Protein AF-A0A5J4RER6-F1 (afdb_monomer)

Secondary structure (DSSP, 8-state):
-HHHHHHHHHHHHHHHHHHH-HHHHTTS-HHHHHHHHHHHHHHHHHHHHHHHHHHHHHHHH-TTS-----HHHHHHHHHHHHHHHHHHHHHHHHHHHHHGGGT----STTHHHHHHHHHHHHHHHHHHHHHHHT--S-TT-TT-HHHHHHHHHHHHHHHHHHHHHHHHHHHHHHH-SSHHHHHHHHHHTTTT--SHHHHHHHHHHHHHHHHHHHHHHHHHHHHHHHHSSSPPPPTT--HHHHHHHHHHHHHHHHHHHHHHHHTT-

Structure (mmCIF, N/CA/C/O backbone):
data_AF-A0A5J4RER6-F1
#
_entry.id   AF-A0A5J4RER6-F1
#
loop_
_atom_site.group_PDB
_atom_site.id
_atom_site.type_symbol
_atom_site.label_atom_id
_atom_site.label_alt_id
_atom_site.label_comp_id
_atom_site.label_asym_id
_atom_site.label_entity_id
_atom_site.label_seq_id
_atom_site.pdbx_PDB_ins_code
_atom_site.Cartn_x
_atom_site.Cartn_y
_atom_site.Cartn_z
_atom_site.occupancy
_atom_site.B_iso_or_equiv
_atom_site.auth_seq_id
_atom_site.auth_comp_id
_atom_site.auth_asym_id
_atom_site.auth_atom_id
_atom_site.pdbx_PDB_model_num
ATOM 1 N N . LEU A 1 1 ? 30.662 -3.325 -29.391 1.00 86.62 1 LEU A N 1
ATOM 2 C CA . LEU A 1 1 ? 30.016 -3.805 -28.147 1.00 86.62 1 LEU A CA 1
ATOM 3 C C . LEU A 1 1 ? 28.791 -2.967 -27.785 1.00 86.62 1 LEU A C 1
ATOM 5 O O . LEU A 1 1 ? 27.710 -3.530 -27.791 1.00 86.62 1 LEU A O 1
ATOM 9 N N . ASN A 1 2 ? 28.922 -1.650 -27.570 1.00 88.81 2 ASN A N 1
ATOM 10 C CA . ASN A 1 2 ? 27.783 -0.770 -27.241 1.00 88.81 2 ASN A CA 1
ATOM 11 C C . ASN A 1 2 ? 26.585 -0.912 -28.192 1.00 88.81 2 ASN A C 1
ATOM 13 O O . ASN A 1 2 ? 25.472 -1.092 -27.723 1.00 88.81 2 ASN A O 1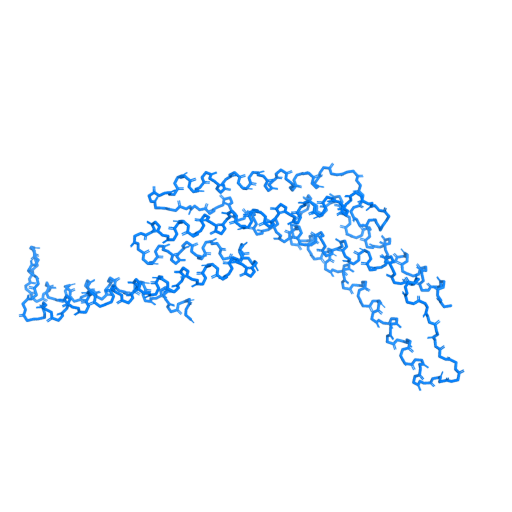
ATOM 17 N N . THR A 1 3 ? 26.804 -0.898 -29.511 1.00 90.81 3 THR A N 1
ATOM 18 C CA . THR A 1 3 ? 25.722 -1.071 -30.499 1.00 90.81 3 THR A CA 1
ATOM 19 C C . THR A 1 3 ? 25.003 -2.409 -30.344 1.00 90.81 3 THR A C 1
ATOM 21 O O . THR A 1 3 ? 23.787 -2.446 -30.307 1.00 90.81 3 THR A O 1
ATOM 24 N N . ILE A 1 4 ? 25.748 -3.503 -30.167 1.00 92.06 4 ILE A N 1
ATOM 25 C CA . ILE A 1 4 ? 25.164 -4.842 -30.007 1.00 92.06 4 ILE A CA 1
ATOM 26 C C . ILE A 1 4 ? 24.345 -4.916 -28.715 1.00 92.06 4 ILE A C 1
ATOM 28 O O . ILE A 1 4 ? 23.227 -5.414 -28.726 1.00 92.06 4 ILE A O 1
ATOM 32 N N . LEU A 1 5 ? 24.877 -4.394 -27.605 1.00 93.25 5 LEU A N 1
ATOM 33 C CA . LEU A 1 5 ? 24.158 -4.373 -26.330 1.00 93.25 5 LEU A CA 1
ATOM 34 C C . LEU A 1 5 ? 22.890 -3.516 -26.398 1.00 93.25 5 LEU A C 1
ATOM 36 O O . LEU A 1 5 ? 21.892 -3.878 -25.787 1.00 93.25 5 LEU A O 1
ATOM 40 N N . LYS A 1 6 ? 22.914 -2.418 -27.161 1.00 92.19 6 LYS A N 1
ATOM 41 C CA . LYS A 1 6 ? 21.719 -1.617 -27.436 1.00 92.19 6 LYS A CA 1
ATOM 42 C C . LYS A 1 6 ? 20.675 -2.400 -28.216 1.00 92.19 6 LYS A C 1
ATOM 44 O O . LYS A 1 6 ? 19.532 -2.408 -27.790 1.00 92.19 6 LYS A O 1
ATOM 49 N N . GLU A 1 7 ? 21.056 -3.083 -29.296 1.00 92.56 7 GLU A N 1
ATOM 50 C CA . GLU A 1 7 ? 20.095 -3.881 -30.070 1.00 92.56 7 GLU A CA 1
ATOM 51 C C . GLU A 1 7 ? 19.490 -5.012 -29.234 1.00 92.56 7 GLU A C 1
ATOM 53 O O . GLU A 1 7 ? 18.279 -5.193 -29.236 1.00 92.56 7 GLU A O 1
ATOM 58 N N . VAL A 1 8 ? 20.293 -5.703 -28.417 1.00 93.62 8 VAL A N 1
ATOM 59 C CA . VAL A 1 8 ? 19.762 -6.703 -27.473 1.00 93.62 8 VAL A CA 1
ATOM 60 C C . VAL A 1 8 ? 18.818 -6.061 -26.450 1.00 93.62 8 VAL A C 1
ATOM 62 O O . VAL A 1 8 ? 17.779 -6.632 -26.130 1.00 93.62 8 VAL A O 1
ATOM 65 N N . GLY A 1 9 ? 19.146 -4.869 -25.945 1.00 92.62 9 GLY A N 1
ATOM 66 C CA . GLY A 1 9 ? 18.259 -4.112 -25.063 1.00 92.62 9 GLY A CA 1
ATOM 67 C C . GLY A 1 9 ? 16.943 -3.714 -25.743 1.00 92.62 9 GLY A C 1
ATOM 68 O O . GLY A 1 9 ? 15.885 -3.817 -25.130 1.00 92.62 9 GLY A O 1
ATOM 69 N N . ASN A 1 10 ? 16.988 -3.317 -27.016 1.00 92.62 10 ASN A N 1
ATOM 70 C CA . ASN A 1 10 ? 15.805 -2.978 -27.809 1.00 92.62 10 ASN A CA 1
ATOM 71 C C . ASN A 1 10 ? 14.893 -4.198 -28.005 1.00 92.62 10 ASN A C 1
ATOM 73 O O . ASN A 1 10 ? 13.683 -4.086 -27.832 1.00 92.62 10 ASN A O 1
ATOM 77 N N . GLU A 1 11 ? 15.469 -5.365 -28.293 1.00 93.88 11 GLU A N 1
ATOM 78 C CA . GLU A 1 11 ? 14.719 -6.623 -28.387 1.00 93.88 11 GLU A CA 1
ATOM 79 C C . GLU A 1 11 ? 14.074 -7.005 -27.047 1.00 93.88 11 GLU A C 1
ATOM 81 O O . GLU A 1 11 ? 12.910 -7.397 -26.998 1.00 93.88 11 GLU A O 1
ATOM 86 N N . LEU A 1 12 ? 14.781 -6.827 -25.925 1.00 93.75 12 LEU A N 1
ATOM 87 C CA . LEU A 1 12 ? 14.206 -7.064 -24.594 1.00 93.75 12 LEU A CA 1
ATOM 88 C C . LEU A 1 12 ? 13.053 -6.109 -24.269 1.00 93.75 12 LEU A C 1
ATOM 90 O O . LEU A 1 12 ? 12.082 -6.523 -23.633 1.00 93.75 12 LEU A O 1
ATOM 94 N N . ILE A 1 13 ? 13.144 -4.850 -24.701 1.00 92.56 13 ILE A N 1
ATOM 95 C CA . ILE A 1 13 ? 12.053 -3.876 -24.582 1.00 92.56 13 ILE A CA 1
ATOM 96 C C . ILE A 1 13 ? 10.834 -4.369 -25.364 1.00 92.56 13 ILE A C 1
ATOM 98 O O . ILE A 1 13 ? 9.746 -4.441 -24.799 1.00 92.56 13 ILE A O 1
ATOM 102 N N . LEU A 1 14 ? 11.029 -4.800 -26.610 1.00 92.19 14 LEU A N 1
ATOM 103 C CA . LEU A 1 14 ? 9.953 -5.301 -27.463 1.00 92.19 14 LEU A CA 1
ATOM 104 C C . LEU A 1 14 ? 9.278 -6.549 -26.870 1.00 92.19 14 LEU A C 1
ATOM 106 O O . LEU A 1 14 ? 8.051 -6.614 -26.798 1.00 92.19 14 LEU A O 1
ATOM 110 N N . ILE A 1 15 ? 10.063 -7.506 -26.364 1.00 91.50 15 ILE A N 1
ATOM 111 C CA . ILE A 1 15 ? 9.544 -8.690 -25.658 1.00 91.50 15 ILE A CA 1
ATOM 112 C C . ILE A 1 15 ? 8.759 -8.273 -24.407 1.00 91.50 15 ILE A C 1
ATOM 114 O O . ILE A 1 15 ? 7.695 -8.825 -24.131 1.00 91.50 15 ILE A O 1
ATOM 118 N N . THR A 1 16 ? 9.254 -7.282 -23.661 1.00 92.62 16 THR A N 1
ATOM 119 C CA . THR A 1 16 ? 8.584 -6.768 -22.458 1.00 92.62 16 THR A CA 1
ATOM 120 C C . THR A 1 16 ? 7.243 -6.122 -22.791 1.00 92.62 16 THR A C 1
ATOM 122 O O . THR A 1 16 ? 6.271 -6.358 -22.078 1.00 92.62 16 THR A O 1
ATOM 125 N N . GLN A 1 17 ? 7.163 -5.349 -23.875 1.00 90.62 17 GLN A N 1
ATOM 126 C CA . GLN A 1 17 ? 5.912 -4.742 -24.336 1.00 90.62 17 GLN A CA 1
ATOM 127 C C . GLN A 1 17 ? 4.895 -5.809 -24.762 1.00 90.62 17 GLN A C 1
ATOM 129 O O . GLN A 1 17 ? 3.733 -5.741 -24.370 1.00 90.62 17 GLN A O 1
ATOM 134 N N . GLN A 1 18 ? 5.339 -6.832 -25.499 1.00 90.00 18 GLN A N 1
ATOM 135 C CA . GLN A 1 18 ? 4.474 -7.920 -25.967 1.00 90.00 18 GLN A CA 1
ATOM 136 C C . GLN A 1 18 ? 3.966 -8.815 -24.830 1.00 90.00 18 GLN A C 1
ATOM 138 O O . GLN A 1 18 ? 2.787 -9.152 -24.800 1.00 90.00 18 GLN A O 1
ATOM 143 N N . HIS A 1 19 ? 4.841 -9.208 -23.899 1.00 89.00 19 HIS A N 1
ATOM 144 C CA . HIS A 1 19 ? 4.473 -10.082 -22.776 1.00 89.00 19 HIS A CA 1
ATOM 145 C C . HIS A 1 19 ? 3.712 -9.329 -21.682 1.00 89.00 19 HIS A C 1
ATOM 147 O O . HIS A 1 19 ? 2.746 -9.839 -21.105 1.00 89.00 19 HIS A O 1
ATOM 153 N N . GLY A 1 20 ? 4.153 -8.102 -21.399 1.00 80.94 20 GLY A N 1
ATOM 154 C CA . GLY A 1 20 ? 3.517 -7.217 -20.437 1.00 80.94 20 GLY A CA 1
ATOM 155 C C . GLY A 1 20 ? 2.121 -6.803 -20.887 1.00 80.94 20 GLY A C 1
ATOM 156 O O . GLY A 1 20 ? 1.219 -6.834 -20.063 1.00 80.94 20 GLY A O 1
ATOM 157 N N . ASP A 1 21 ? 1.928 -6.484 -22.172 1.00 83.31 21 ASP A N 1
ATOM 158 C CA . ASP A 1 21 ? 0.670 -6.005 -22.764 1.00 83.31 21 ASP A CA 1
ATOM 159 C C . ASP A 1 21 ? -0.064 -5.013 -21.848 1.00 83.31 21 ASP A C 1
ATOM 161 O O . ASP A 1 21 ? -0.972 -5.367 -21.078 1.00 83.31 21 ASP A O 1
ATOM 165 N N . SER A 1 22 ? 0.330 -3.742 -21.946 1.00 76.44 22 SER A N 1
ATOM 166 C CA . SER A 1 22 ? -0.196 -2.673 -21.098 1.00 76.44 22 SER A CA 1
ATOM 167 C C . SER A 1 22 ? -1.715 -2.534 -21.159 1.00 76.44 22 SER A C 1
ATOM 169 O O . SER A 1 22 ? -2.333 -2.126 -20.177 1.00 76.44 22 SER A O 1
ATOM 171 N N . THR A 1 23 ? -2.327 -2.884 -22.292 1.00 74.94 23 THR A N 1
ATOM 172 C CA . THR A 1 23 ? -3.772 -2.759 -22.501 1.00 74.94 23 THR A CA 1
ATOM 173 C C . THR A 1 23 ? -4.550 -3.862 -21.787 1.00 74.94 23 THR A C 1
ATOM 175 O O . THR A 1 23 ? -5.626 -3.604 -21.237 1.00 74.94 23 THR A O 1
ATOM 178 N N . SER A 1 24 ? -3.986 -5.073 -21.728 1.00 81.25 24 SER A N 1
ATOM 179 C CA . SER A 1 24 ? -4.555 -6.184 -20.958 1.00 81.25 24 SER A CA 1
ATOM 180 C C . SER A 1 24 ? -4.321 -6.041 -19.456 1.00 81.25 24 SER A C 1
ATOM 182 O O . SER A 1 24 ? -5.136 -6.524 -18.675 1.00 81.25 24 SER A O 1
ATOM 184 N N . CYS A 1 25 ? -3.247 -5.365 -19.034 1.00 81.81 25 CYS A N 1
ATOM 185 C CA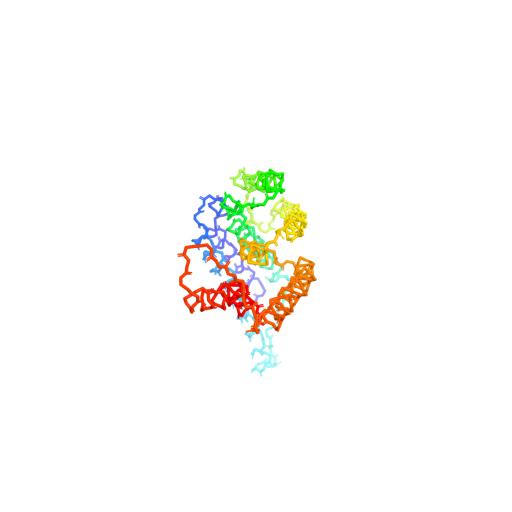 . CYS A 1 25 ? -2.840 -5.284 -17.628 1.00 81.81 25 CYS A CA 1
ATOM 186 C C . CYS A 1 25 ? -3.942 -4.753 -16.700 1.00 81.81 25 CYS A C 1
ATOM 188 O O . CYS A 1 25 ? -4.141 -5.287 -15.615 1.00 81.81 25 CYS A O 1
ATOM 190 N N . PHE A 1 26 ? -4.682 -3.728 -17.124 1.00 80.88 26 PHE A N 1
ATOM 191 C CA . PHE A 1 26 ? -5.734 -3.120 -16.299 1.00 80.88 26 PHE A CA 1
ATOM 192 C C . PHE A 1 26 ? -7.082 -3.856 -16.364 1.00 80.88 26 PHE A C 1
ATOM 194 O O . PHE A 1 26 ? -7.974 -3.571 -15.566 1.00 80.88 26 PHE A O 1
ATOM 201 N N . LYS A 1 27 ? -7.234 -4.806 -17.296 1.00 83.19 27 LYS A N 1
ATOM 202 C CA . LYS A 1 27 ? -8.465 -5.591 -17.517 1.00 83.19 27 LYS A CA 1
ATOM 203 C C . LYS A 1 27 ? -8.330 -7.061 -17.112 1.00 83.19 27 LYS A C 1
ATOM 205 O O . LYS A 1 27 ? -9.341 -7.747 -17.000 1.00 83.19 27 LYS A O 1
ATOM 210 N N . GLY A 1 28 ? -7.102 -7.546 -16.952 1.00 84.06 28 GLY A N 1
ATOM 211 C CA . GLY A 1 28 ? -6.793 -8.921 -16.583 1.00 84.06 28 GLY A CA 1
ATOM 212 C C . GLY A 1 28 ? -6.911 -9.186 -15.085 1.00 84.06 28 GLY A C 1
ATOM 213 O O . GLY A 1 28 ? -7.114 -8.279 -14.276 1.00 84.06 28 GLY A O 1
ATOM 214 N N . GLU A 1 29 ? -6.748 -10.452 -14.707 1.00 87.50 29 GLU A N 1
ATOM 215 C CA . GLU A 1 29 ? -6.739 -10.842 -13.300 1.00 87.50 29 GLU A CA 1
ATOM 216 C C . GLU A 1 29 ? -5.453 -10.354 -12.605 1.00 87.50 29 GLU A C 1
ATOM 218 O O . GLU A 1 29 ? -4.350 -10.631 -13.093 1.00 87.50 29 GLU A O 1
ATOM 223 N N . PRO A 1 30 ? -5.544 -9.674 -11.443 1.00 90.38 30 PRO A N 1
ATOM 224 C CA . PRO A 1 30 ? -4.371 -9.088 -10.799 1.00 90.38 30 PRO A CA 1
ATOM 225 C C . PRO A 1 30 ? -3.214 -10.065 -10.531 1.00 90.38 30 PRO A C 1
ATOM 227 O O . PRO A 1 30 ? -2.077 -9.691 -10.810 1.00 90.38 30 PRO A O 1
ATOM 230 N N . PRO A 1 31 ? -3.428 -11.307 -10.042 1.00 90.88 31 PRO A N 1
ATOM 231 C CA . PRO A 1 31 ? -2.324 -12.239 -9.800 1.00 90.88 31 PRO A CA 1
ATOM 232 C C . PRO A 1 31 ? -1.545 -12.598 -11.071 1.00 90.88 31 PRO A C 1
ATOM 234 O O . PRO A 1 31 ? -0.317 -12.655 -11.047 1.00 90.88 31 PRO A O 1
ATOM 237 N N . GLU A 1 32 ? -2.249 -12.802 -12.186 1.00 91.38 32 GLU A N 1
ATOM 238 C CA . GLU A 1 32 ? -1.638 -13.126 -13.476 1.00 91.38 32 GLU A CA 1
ATOM 239 C C . GLU A 1 32 ? -0.854 -11.931 -14.027 1.00 91.38 32 GLU A C 1
ATOM 241 O O . GLU A 1 32 ? 0.292 -12.072 -14.456 1.00 91.38 32 GLU A O 1
ATOM 246 N N . VAL A 1 33 ? -1.444 -10.735 -13.970 1.00 91.81 33 VAL A N 1
ATOM 247 C CA . VAL A 1 33 ? -0.796 -9.492 -14.412 1.00 91.81 33 VAL A CA 1
ATOM 248 C C . VAL A 1 33 ? 0.465 -9.212 -13.591 1.00 91.81 33 VAL A C 1
ATOM 250 O O . VAL A 1 33 ? 1.517 -8.918 -14.155 1.00 91.81 33 VAL A O 1
ATOM 253 N N . LEU A 1 34 ? 0.396 -9.355 -12.264 1.00 93.50 34 LEU A N 1
ATOM 254 C CA . LEU A 1 34 ? 1.545 -9.161 -11.378 1.00 93.50 34 LEU A CA 1
ATOM 255 C C . LEU A 1 34 ? 2.671 -10.153 -11.676 1.00 93.50 34 LEU A C 1
ATOM 257 O O . LEU A 1 34 ? 3.831 -9.743 -11.707 1.00 93.50 34 LEU A O 1
ATOM 261 N N . LEU A 1 35 ? 2.338 -11.421 -11.941 1.00 93.31 35 LEU A N 1
ATOM 262 C CA . LEU A 1 35 ? 3.317 -12.436 -12.324 1.00 93.31 35 LEU A CA 1
ATOM 263 C C . LEU A 1 35 ? 4.005 -12.084 -13.650 1.00 93.31 35 LEU A C 1
ATOM 265 O O . LEU A 1 35 ? 5.230 -12.165 -13.741 1.00 93.31 35 LEU A O 1
ATOM 269 N N . ARG A 1 36 ? 3.246 -11.655 -14.668 1.00 93.19 36 ARG A N 1
ATOM 270 C CA . ARG A 1 36 ? 3.809 -11.229 -15.963 1.00 93.19 36 ARG A CA 1
ATOM 271 C C . ARG A 1 36 ? 4.753 -10.037 -15.806 1.00 93.19 36 ARG A C 1
ATOM 273 O O . ARG A 1 36 ? 5.873 -10.073 -16.313 1.00 93.19 36 ARG A O 1
ATOM 280 N N . LEU A 1 37 ? 4.346 -9.014 -15.051 1.00 93.81 37 LEU A N 1
ATOM 281 C CA . LEU A 1 37 ? 5.184 -7.841 -14.776 1.00 93.81 37 LEU A CA 1
ATOM 282 C C . LEU A 1 37 ? 6.445 -8.205 -13.973 1.00 93.81 37 LEU A C 1
ATOM 284 O O . LEU A 1 37 ? 7.519 -7.670 -14.243 1.00 93.81 37 LEU A O 1
ATOM 288 N N . GLU A 1 38 ? 6.350 -9.136 -13.021 1.00 95.00 38 GLU A N 1
ATOM 289 C CA . GLU A 1 38 ? 7.505 -9.633 -12.265 1.00 95.00 38 GLU A CA 1
ATOM 290 C C . GLU A 1 38 ? 8.493 -10.403 -13.150 1.00 95.00 38 GLU A C 1
ATOM 292 O O . GLU A 1 38 ? 9.706 -10.227 -13.019 1.00 95.00 38 GLU A O 1
ATOM 297 N N . GLN A 1 39 ? 7.999 -11.206 -14.095 1.00 94.31 39 GLN A N 1
ATOM 298 C CA . GLN A 1 39 ? 8.843 -11.876 -15.085 1.00 94.31 39 GLN A CA 1
ATOM 299 C C . GLN A 1 39 ? 9.591 -10.862 -15.962 1.00 94.31 39 GLN A C 1
ATOM 301 O O . GLN A 1 39 ? 10.802 -11.009 -16.149 1.00 94.31 39 GLN A O 1
ATOM 306 N N . CYS A 1 40 ? 8.908 -9.813 -16.435 1.00 94.50 40 CYS A N 1
ATOM 307 C CA . CYS A 1 40 ? 9.527 -8.722 -17.192 1.00 94.50 40 CYS A CA 1
ATOM 308 C C . CYS A 1 40 ? 10.614 -7.998 -16.379 1.00 94.50 40 CYS A C 1
ATOM 310 O O . CYS A 1 40 ? 11.749 -7.871 -16.841 1.00 94.50 40 CYS A O 1
ATOM 312 N N . ASP 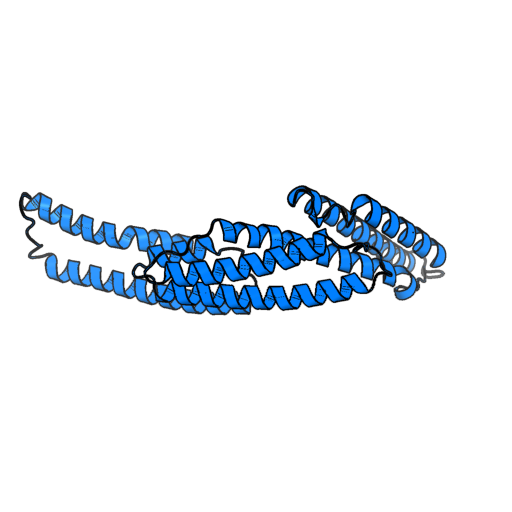A 1 41 ? 10.301 -7.565 -15.151 1.00 95.00 41 ASP A N 1
ATOM 313 C CA . ASP A 1 41 ? 11.260 -6.885 -14.265 1.00 95.00 41 ASP A CA 1
ATOM 314 C C . ASP A 1 41 ? 12.482 -7.774 -13.978 1.00 95.00 41 ASP A C 1
ATOM 316 O O . ASP A 1 41 ? 13.629 -7.333 -14.106 1.00 95.00 41 ASP A O 1
ATOM 320 N N . SER A 1 42 ? 12.249 -9.052 -13.671 1.00 96.00 42 SER A N 1
ATOM 321 C CA . SER A 1 42 ? 13.305 -10.027 -13.399 1.00 96.00 42 SER A CA 1
ATOM 322 C C . SER A 1 42 ? 14.216 -10.235 -14.609 1.00 96.00 42 SER A C 1
ATOM 324 O O . SER A 1 42 ? 15.439 -10.162 -14.466 1.00 96.00 42 SER A O 1
ATOM 326 N N . ALA A 1 43 ? 13.657 -10.420 -15.809 1.00 94.88 43 ALA A N 1
ATOM 327 C CA . ALA A 1 43 ? 14.432 -10.605 -17.036 1.00 94.88 43 ALA A CA 1
ATOM 328 C C . ALA A 1 43 ? 15.321 -9.388 -17.348 1.00 94.88 43 ALA A C 1
ATOM 330 O O . ALA A 1 43 ? 16.526 -9.534 -17.581 1.00 94.88 43 ALA A O 1
ATOM 331 N N . LEU A 1 44 ? 14.759 -8.177 -17.269 1.00 95.19 44 LEU A N 1
ATOM 332 C CA . LEU A 1 44 ? 15.482 -6.924 -17.510 1.00 95.19 44 LEU A CA 1
ATOM 333 C C . LEU A 1 44 ? 16.623 -6.718 -16.499 1.00 95.19 44 LEU A C 1
ATOM 335 O O . LEU A 1 44 ? 17.751 -6.380 -16.878 1.00 95.19 44 LEU A O 1
ATOM 339 N N . ARG A 1 45 ? 16.370 -6.975 -15.208 1.00 96.25 45 ARG A N 1
ATOM 340 C CA . ARG A 1 45 ? 17.398 -6.885 -14.155 1.00 96.25 45 ARG A CA 1
ATOM 341 C C . ARG A 1 45 ? 18.487 -7.930 -14.318 1.00 96.25 45 ARG A C 1
ATOM 343 O O . ARG A 1 45 ? 19.660 -7.607 -14.122 1.00 96.25 45 ARG A O 1
ATOM 350 N N . GLN A 1 46 ? 18.123 -9.165 -14.657 1.00 96.12 46 GLN A N 1
ATOM 351 C CA . GLN A 1 46 ? 19.081 -10.242 -14.892 1.00 96.12 46 GLN A CA 1
ATOM 352 C C . GLN A 1 46 ? 20.004 -9.908 -16.060 1.00 96.12 46 GLN A C 1
ATOM 354 O O . GLN A 1 46 ? 21.219 -10.038 -15.919 1.00 96.12 46 GLN A O 1
ATOM 359 N N . TRP A 1 47 ? 19.456 -9.397 -17.163 1.00 95.88 47 TRP A N 1
ATOM 360 C CA . TRP A 1 47 ? 20.259 -8.952 -18.297 1.00 95.88 47 TRP A CA 1
ATOM 361 C C . TRP A 1 47 ? 21.211 -7.813 -17.911 1.00 95.88 47 TRP A C 1
ATOM 363 O O . TRP A 1 47 ? 22.420 -7.924 -18.129 1.00 95.88 47 TRP A O 1
ATOM 373 N N . LYS A 1 48 ? 20.713 -6.760 -17.244 1.00 95.19 48 LYS A N 1
ATOM 374 C CA . LYS A 1 48 ? 21.554 -5.636 -16.792 1.00 95.19 48 LYS A CA 1
ATOM 375 C C . LYS A 1 48 ? 22.676 -6.112 -15.862 1.00 95.19 48 LYS A C 1
ATOM 377 O O . LYS A 1 48 ? 23.832 -5.713 -16.020 1.00 95.19 48 LYS A O 1
ATOM 382 N N . LYS A 1 49 ? 22.351 -7.005 -14.921 1.00 95.88 49 LYS A N 1
ATOM 383 C CA . LYS A 1 49 ? 23.315 -7.622 -14.003 1.00 95.88 49 LYS A CA 1
ATOM 384 C C . LYS A 1 49 ? 24.366 -8.435 -14.758 1.00 95.88 49 LYS A C 1
ATOM 386 O O . LYS A 1 49 ? 25.549 -8.266 -14.478 1.00 95.88 49 LYS A O 1
ATOM 391 N N . ALA A 1 50 ? 23.960 -9.260 -15.720 1.00 95.69 50 ALA A N 1
ATOM 392 C CA . ALA A 1 50 ? 24.873 -10.070 -16.520 1.00 95.69 50 ALA A CA 1
ATOM 393 C C . ALA A 1 50 ? 25.855 -9.193 -17.312 1.00 95.69 50 ALA A C 1
ATOM 395 O O . ALA A 1 50 ? 27.061 -9.430 -17.265 1.00 95.69 50 ALA A O 1
ATOM 396 N N . VAL A 1 51 ? 25.373 -8.131 -17.969 1.00 94.00 51 VAL A N 1
ATOM 397 C CA . VAL A 1 51 ? 26.236 -7.192 -18.707 1.00 94.00 51 VAL A CA 1
ATOM 398 C C . VAL A 1 51 ? 27.285 -6.569 -17.781 1.00 94.00 51 VAL A C 1
ATOM 400 O O . VAL A 1 51 ? 28.471 -6.575 -18.107 1.00 94.00 51 VAL A O 1
ATOM 403 N N . LEU A 1 52 ? 26.875 -6.079 -16.607 1.00 94.31 52 LEU A N 1
ATOM 404 C CA . LEU A 1 52 ? 27.794 -5.481 -15.633 1.00 94.31 52 LEU A CA 1
ATOM 405 C C . LEU A 1 52 ? 28.815 -6.491 -15.088 1.00 94.31 52 LEU A C 1
ATOM 407 O O . LEU A 1 52 ? 29.994 -6.161 -14.973 1.00 94.31 52 LEU A O 1
ATOM 411 N N . GLN A 1 53 ? 28.388 -7.723 -14.805 1.00 94.75 53 GLN A N 1
ATOM 412 C CA . GLN A 1 53 ? 29.279 -8.797 -14.360 1.00 94.75 53 GLN A CA 1
ATOM 413 C C . GLN A 1 53 ? 30.319 -9.153 -15.425 1.00 94.75 53 GLN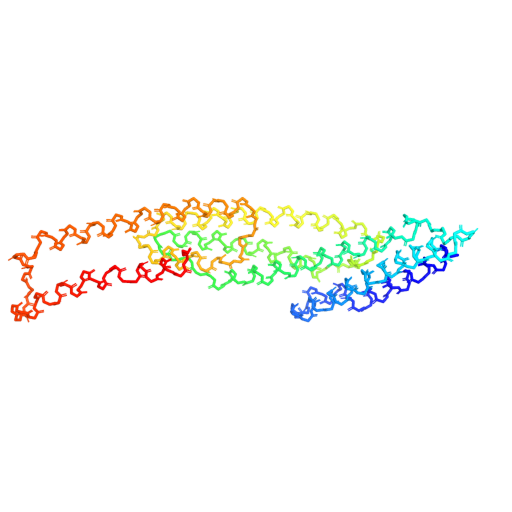 A C 1
ATOM 415 O O . GLN A 1 53 ? 31.494 -9.308 -15.105 1.00 94.75 53 GLN A O 1
ATOM 420 N N . HIS A 1 54 ? 29.922 -9.244 -16.695 1.00 92.25 54 HIS A N 1
ATOM 421 C CA . HIS A 1 54 ? 30.854 -9.544 -17.783 1.00 92.25 54 HIS A CA 1
ATOM 422 C C . HIS A 1 54 ? 31.865 -8.419 -18.029 1.00 92.25 54 HIS A C 1
ATOM 424 O O . HIS A 1 54 ? 33.022 -8.707 -18.336 1.00 92.25 54 HIS A O 1
ATOM 430 N N . VAL A 1 55 ? 31.466 -7.158 -17.839 1.00 92.19 55 VAL A N 1
ATOM 431 C CA . VAL A 1 55 ? 32.394 -6.017 -17.861 1.00 92.19 55 VAL A CA 1
ATOM 432 C C . VAL A 1 55 ? 33.431 -6.145 -16.744 1.00 92.19 55 VAL A C 1
ATOM 434 O O . VAL A 1 55 ? 34.624 -6.093 -17.031 1.00 92.19 55 VAL A O 1
ATOM 437 N N . GLN A 1 56 ? 33.003 -6.419 -15.509 1.00 92.19 56 GLN A N 1
ATOM 438 C CA . GLN A 1 56 ? 33.918 -6.603 -14.376 1.00 92.19 56 GLN A CA 1
ATOM 439 C C . GLN A 1 56 ? 34.882 -7.783 -14.596 1.00 92.19 56 GLN A C 1
ATOM 441 O O . GLN A 1 56 ? 36.093 -7.654 -14.435 1.00 92.19 56 GLN A O 1
ATOM 446 N N . VAL A 1 57 ? 34.369 -8.933 -15.042 1.00 93.62 57 VAL A N 1
ATOM 447 C CA . VAL A 1 57 ? 35.200 -10.111 -15.344 1.00 93.62 57 VAL A CA 1
ATOM 448 C C . VAL A 1 57 ? 36.214 -9.811 -16.452 1.00 93.62 57 VAL A C 1
ATOM 450 O O . VAL A 1 57 ? 37.332 -10.327 -16.423 1.00 93.62 57 VAL A O 1
ATOM 453 N N . SER A 1 58 ? 35.848 -8.986 -17.435 1.00 91.75 58 SER A N 1
ATOM 454 C CA . SER A 1 58 ? 36.770 -8.558 -18.485 1.00 91.75 58 SER A CA 1
ATOM 455 C C . SER A 1 58 ? 37.904 -7.685 -17.947 1.00 91.75 58 SER A C 1
ATOM 457 O O . SER A 1 58 ? 39.017 -7.797 -18.461 1.00 91.75 58 SER A O 1
ATOM 459 N N . GLU A 1 59 ? 37.641 -6.835 -16.955 1.00 91.31 59 GLU A N 1
ATOM 460 C CA . GLU A 1 59 ? 38.662 -6.007 -16.300 1.00 91.31 59 GLU A CA 1
ATOM 461 C C . GLU A 1 59 ? 39.669 -6.867 -15.529 1.00 91.31 59 GLU A C 1
ATOM 463 O O . GLU A 1 59 ? 40.873 -6.629 -15.614 1.00 91.31 59 GLU A O 1
ATOM 468 N N . GLU A 1 60 ? 39.192 -7.912 -14.850 1.00 92.62 60 GLU A N 1
ATOM 469 C CA . GLU A 1 60 ? 40.032 -8.834 -14.078 1.00 92.62 60 GLU A CA 1
ATOM 470 C C . GLU A 1 60 ? 40.850 -9.782 -14.972 1.00 92.62 60 GLU A C 1
ATOM 472 O O . GLU A 1 60 ? 42.042 -9.991 -14.744 1.00 92.62 60 GLU A O 1
ATOM 477 N N . LYS A 1 61 ? 40.221 -10.379 -15.995 1.00 91.25 61 LYS A N 1
ATOM 478 C CA . LYS A 1 61 ? 40.840 -11.444 -16.806 1.00 91.25 61 LYS A CA 1
ATOM 479 C C . LYS A 1 61 ? 41.638 -10.936 -18.002 1.00 91.25 61 LYS A C 1
ATOM 481 O O . LYS A 1 61 ? 42.547 -11.631 -18.450 1.00 91.25 61 LYS A O 1
ATOM 486 N N . ILE A 1 62 ? 41.285 -9.776 -18.559 1.00 90.44 62 ILE A N 1
ATOM 487 C CA . ILE A 1 62 ? 41.913 -9.229 -19.773 1.00 90.44 62 ILE A CA 1
ATOM 488 C C . ILE A 1 62 ? 42.222 -7.735 -19.566 1.00 90.44 62 ILE A C 1
ATOM 490 O O . ILE A 1 62 ? 41.704 -6.880 -20.289 1.00 90.44 62 ILE A O 1
ATOM 494 N N . PRO A 1 63 ? 43.107 -7.386 -18.611 1.00 86.25 63 PRO A N 1
ATOM 495 C CA . PRO A 1 63 ? 43.378 -5.989 -18.256 1.00 86.25 63 PRO A CA 1
ATOM 496 C C . PRO A 1 63 ? 44.003 -5.182 -19.405 1.00 86.25 63 PRO A C 1
ATOM 498 O O . PRO A 1 63 ? 43.894 -3.959 -19.437 1.00 86.25 63 PRO A O 1
ATOM 501 N N . ALA A 1 64 ? 44.626 -5.853 -20.381 1.00 87.31 64 ALA A N 1
ATOM 502 C CA . ALA A 1 64 ? 45.176 -5.214 -21.575 1.00 87.31 64 ALA A CA 1
ATOM 503 C C . ALA A 1 64 ? 44.095 -4.703 -22.550 1.00 87.31 64 ALA A C 1
ATOM 505 O O . ALA A 1 64 ? 44.356 -3.788 -23.327 1.00 87.31 64 ALA A O 1
ATOM 506 N N . CYS A 1 65 ? 42.891 -5.286 -22.528 1.00 85.31 65 CYS A N 1
ATOM 507 C CA . CYS A 1 65 ? 41.779 -4.902 -23.399 1.00 85.31 65 CYS A CA 1
ATOM 508 C C . CYS A 1 65 ? 40.427 -5.190 -22.714 1.00 85.31 65 CYS A C 1
ATOM 510 O O . CYS A 1 65 ? 39.718 -6.124 -23.103 1.00 85.31 65 CYS A O 1
ATOM 512 N N . PRO A 1 66 ? 40.068 -4.423 -21.668 1.00 88.56 66 PRO A N 1
ATOM 513 C CA . PRO A 1 66 ? 38.813 -4.619 -20.966 1.00 88.56 66 PRO A CA 1
ATOM 514 C C . PRO A 1 66 ? 37.625 -4.143 -21.810 1.00 88.56 66 PRO A C 1
ATOM 516 O O . PRO A 1 66 ? 37.736 -3.222 -22.626 1.00 88.56 66 PRO A O 1
ATOM 519 N N . TRP A 1 67 ? 36.455 -4.732 -21.578 1.00 90.50 67 TRP A N 1
ATOM 520 C CA . TRP A 1 67 ? 35.202 -4.296 -22.182 1.00 90.50 67 TRP A CA 1
ATOM 521 C C . TRP A 1 67 ? 34.827 -2.908 -21.672 1.00 90.50 67 TRP A C 1
ATOM 523 O O . TRP A 1 67 ? 34.354 -2.742 -20.553 1.00 90.50 67 TRP A O 1
ATOM 533 N N . ARG A 1 68 ? 34.992 -1.894 -22.521 1.00 88.12 68 ARG A N 1
ATOM 534 C CA . ARG A 1 68 ? 34.526 -0.537 -22.231 1.00 88.12 68 ARG A CA 1
ATOM 535 C C . ARG A 1 68 ? 33.133 -0.351 -22.808 1.00 88.12 68 ARG A C 1
ATOM 537 O O . ARG A 1 68 ? 32.962 -0.362 -24.029 1.00 88.12 68 ARG A O 1
ATOM 544 N N . ILE A 1 69 ? 32.152 -0.185 -21.926 1.00 92.50 69 ILE A N 1
ATOM 545 C CA . ILE A 1 69 ? 30.778 0.134 -22.307 1.00 92.50 69 ILE A CA 1
ATOM 546 C C . ILE A 1 69 ? 30.397 1.534 -21.847 1.00 92.50 69 ILE A C 1
ATOM 548 O O . ILE A 1 69 ? 30.811 1.989 -20.782 1.00 92.50 69 ILE A O 1
ATOM 552 N N . ASP A 1 70 ? 29.580 2.193 -22.655 1.00 93.00 70 ASP A N 1
ATOM 553 C CA . ASP A 1 70 ? 28.914 3.430 -22.273 1.00 93.00 70 ASP A CA 1
ATOM 554 C C . ASP A 1 70 ? 27.593 3.059 -21.584 1.00 93.00 70 ASP A C 1
ATOM 556 O O . ASP A 1 70 ? 26.615 2.691 -22.241 1.00 93.00 70 ASP A O 1
ATOM 560 N N . LYS A 1 71 ? 27.608 3.061 -20.245 1.00 91.81 71 LYS A N 1
ATOM 561 C CA . LYS A 1 71 ? 26.502 2.561 -19.416 1.00 91.81 71 LYS A CA 1
ATOM 562 C C . LYS A 1 71 ? 25.212 3.338 -19.656 1.00 91.81 71 LYS A C 1
ATOM 564 O O . LYS A 1 71 ? 24.166 2.711 -19.778 1.00 91.81 71 LYS A O 1
ATOM 569 N N . ASP A 1 72 ? 25.283 4.659 -19.773 1.00 91.25 72 ASP A N 1
ATOM 570 C CA . ASP A 1 72 ? 24.096 5.503 -19.951 1.00 91.25 72 ASP A CA 1
ATOM 571 C C . ASP A 1 72 ? 23.458 5.243 -21.315 1.00 91.25 72 ASP A C 1
ATOM 573 O O . ASP A 1 72 ? 22.247 5.058 -21.452 1.00 91.25 72 ASP A O 1
ATOM 577 N N . SER A 1 73 ? 24.302 5.122 -22.332 1.00 91.06 73 SER A N 1
ATOM 578 C CA . SER A 1 73 ? 23.890 4.822 -23.697 1.00 91.06 73 SER A CA 1
ATOM 579 C C . SER A 1 73 ? 23.237 3.442 -23.817 1.00 91.06 73 SER A C 1
ATOM 581 O O . SER A 1 73 ? 22.266 3.290 -24.552 1.00 91.06 73 SER A O 1
ATOM 583 N N . VAL A 1 74 ? 23.742 2.434 -23.098 1.00 92.06 74 VAL A N 1
ATOM 584 C CA . VAL A 1 74 ? 23.220 1.056 -23.142 1.00 92.06 74 VAL A CA 1
ATOM 585 C C . VAL A 1 74 ? 21.998 0.863 -22.235 1.00 92.06 74 VAL A C 1
ATOM 587 O O . VAL A 1 74 ? 21.079 0.140 -22.613 1.00 92.06 74 VAL A O 1
ATOM 590 N N . PHE A 1 75 ? 21.965 1.485 -21.053 1.00 94.69 75 PHE A N 1
ATOM 591 C CA . PHE A 1 75 ? 20.956 1.191 -20.029 1.00 94.69 75 PHE A CA 1
ATOM 592 C C . PHE A 1 75 ? 19.825 2.211 -19.917 1.00 94.69 75 PHE A C 1
ATOM 594 O O . PHE A 1 75 ? 18.788 1.848 -19.379 1.00 94.69 75 PHE A O 1
ATOM 601 N N . SER A 1 76 ? 19.952 3.431 -20.444 1.00 93.69 76 SER A N 1
ATOM 602 C CA . SER A 1 76 ? 18.922 4.479 -20.287 1.00 93.69 76 SER A CA 1
ATOM 603 C C . SER A 1 76 ? 17.503 4.024 -20.649 1.00 93.69 76 SER A C 1
ATOM 605 O O . SER A 1 76 ? 16.589 4.170 -19.841 1.00 93.69 76 SER A O 1
ATOM 607 N N . ARG A 1 77 ? 17.302 3.411 -21.824 1.00 92.56 77 ARG A N 1
ATOM 608 C CA . ARG A 1 77 ? 15.978 2.900 -22.242 1.00 92.56 77 ARG A CA 1
ATOM 609 C C . ARG A 1 77 ? 15.488 1.740 -21.369 1.00 92.56 77 ARG A C 1
ATOM 611 O O . ARG A 1 77 ? 14.300 1.647 -21.077 1.00 92.56 77 ARG A O 1
ATOM 618 N N . ILE A 1 78 ? 16.410 0.883 -20.931 1.00 94.06 78 ILE A N 1
ATOM 619 C CA . ILE A 1 78 ? 16.118 -0.257 -20.052 1.00 94.06 78 ILE A CA 1
ATOM 620 C C . ILE A 1 78 ? 15.702 0.226 -18.658 1.00 94.06 78 ILE A C 1
ATOM 622 O O . ILE A 1 78 ? 14.789 -0.324 -18.051 1.00 94.06 78 ILE A O 1
ATOM 626 N N . ASP A 1 79 ? 16.324 1.291 -18.166 1.00 94.62 79 ASP A N 1
ATOM 627 C CA . ASP A 1 79 ? 15.992 1.889 -16.876 1.00 94.62 79 ASP A CA 1
ATOM 628 C C . ASP A 1 79 ? 14.620 2.564 -16.898 1.00 94.62 79 ASP A C 1
ATOM 630 O O . ASP A 1 79 ? 13.870 2.460 -15.927 1.00 94.62 79 ASP A O 1
ATOM 634 N N . ILE A 1 80 ? 14.244 3.166 -18.031 1.00 93.25 80 ILE A N 1
ATOM 635 C CA . ILE A 1 80 ? 12.896 3.704 -18.238 1.00 93.25 80 ILE A CA 1
ATOM 636 C C . ILE A 1 80 ? 11.849 2.584 -18.197 1.00 93.25 80 ILE A C 1
ATOM 638 O O . ILE A 1 80 ? 10.854 2.719 -17.486 1.00 93.25 80 ILE A O 1
ATOM 642 N N . ILE A 1 81 ? 12.046 1.478 -18.924 1.00 92.69 81 ILE A N 1
ATOM 643 C CA . ILE A 1 81 ? 11.048 0.397 -18.931 1.00 92.69 81 ILE A CA 1
ATOM 644 C C . ILE A 1 81 ? 10.984 -0.338 -17.587 1.00 92.69 81 ILE A C 1
ATOM 646 O O . ILE A 1 81 ? 9.892 -0.665 -17.134 1.00 92.69 81 ILE A O 1
ATOM 650 N N . LEU A 1 82 ? 12.116 -0.512 -16.893 1.00 94.81 82 LEU A N 1
ATOM 651 C CA . LEU A 1 82 ? 12.138 -1.031 -15.521 1.00 94.81 82 LEU A CA 1
ATOM 652 C C . LEU A 1 82 ? 11.279 -0.169 -14.591 1.00 94.81 82 LEU A C 1
ATOM 654 O O . LEU A 1 82 ? 10.453 -0.700 -13.851 1.00 94.81 82 LEU A O 1
ATOM 658 N N . LEU A 1 83 ? 11.432 1.157 -14.662 1.00 93.69 83 LEU A N 1
ATOM 659 C CA . LEU A 1 83 ? 10.614 2.081 -13.879 1.00 93.69 83 LEU A CA 1
ATOM 660 C C . LEU A 1 83 ? 9.123 1.944 -14.223 1.00 93.69 83 LEU A C 1
ATOM 662 O O . LEU A 1 83 ? 8.295 1.892 -13.318 1.00 93.69 83 LEU A O 1
ATOM 666 N N . ARG A 1 84 ? 8.774 1.833 -15.509 1.00 92.50 84 ARG A N 1
ATOM 667 C CA . ARG A 1 84 ? 7.378 1.684 -15.957 1.00 92.50 84 ARG A CA 1
ATOM 668 C C . ARG A 1 84 ? 6.743 0.390 -15.466 1.00 92.50 84 ARG A C 1
ATOM 670 O O . ARG A 1 84 ? 5.639 0.424 -14.927 1.00 92.50 84 ARG A O 1
ATOM 677 N N . VAL A 1 85 ? 7.454 -0.733 -15.581 1.00 93.94 85 VAL A N 1
ATOM 678 C CA . VAL A 1 85 ? 7.002 -2.036 -15.065 1.00 93.94 85 VAL A CA 1
ATOM 679 C C . VAL A 1 85 ? 6.754 -1.954 -13.556 1.00 93.94 85 VAL A C 1
ATOM 681 O O . VAL A 1 85 ? 5.725 -2.429 -13.073 1.00 93.94 85 VAL A O 1
ATOM 684 N N . GLN A 1 86 ? 7.646 -1.295 -12.809 1.00 93.38 86 GLN A N 1
ATOM 685 C CA . GLN A 1 86 ? 7.456 -1.065 -11.375 1.00 93.38 86 GLN A CA 1
ATOM 686 C C . GLN A 1 86 ? 6.230 -0.193 -11.080 1.00 93.38 86 GLN A C 1
ATOM 688 O O . GLN A 1 86 ? 5.417 -0.570 -10.241 1.00 93.38 86 GLN A O 1
ATOM 693 N N . GLN A 1 87 ? 6.054 0.924 -11.789 1.00 93.06 87 GLN A N 1
ATOM 694 C CA . GLN A 1 87 ? 4.899 1.812 -11.621 1.00 93.06 87 GLN A CA 1
ATOM 695 C C . GLN A 1 87 ? 3.577 1.092 -11.907 1.00 93.06 87 GLN A C 1
ATOM 697 O O . GLN A 1 87 ? 2.633 1.201 -11.127 1.00 93.06 87 GLN A O 1
ATOM 702 N N . MET A 1 88 ? 3.506 0.308 -12.985 1.00 91.81 88 MET A N 1
ATOM 703 C CA . MET A 1 88 ? 2.322 -0.500 -13.290 1.00 91.81 88 MET A CA 1
ATOM 704 C C . MET A 1 88 ? 2.039 -1.514 -12.184 1.00 91.81 88 MET A C 1
ATOM 706 O O . MET A 1 88 ? 0.904 -1.634 -11.725 1.00 91.81 88 MET A O 1
ATOM 710 N N . ARG A 1 89 ? 3.076 -2.204 -11.700 1.00 92.75 89 ARG A N 1
ATOM 711 C CA . ARG A 1 89 ? 2.947 -3.159 -10.598 1.00 92.75 89 ARG A CA 1
ATOM 712 C C . ARG A 1 89 ? 2.434 -2.487 -9.322 1.00 92.75 89 ARG A C 1
ATOM 714 O O . ARG A 1 89 ? 1.557 -3.041 -8.668 1.00 92.75 89 ARG A O 1
ATOM 721 N N . GLU A 1 90 ? 2.927 -1.294 -8.989 1.00 91.31 90 GLU A N 1
ATOM 722 C CA . GLU A 1 90 ? 2.434 -0.498 -7.856 1.00 91.31 90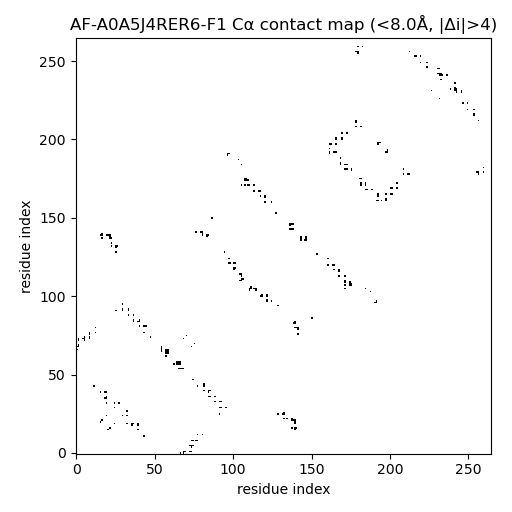 GLU A CA 1
ATOM 723 C C . GLU A 1 90 ? 0.945 -0.146 -8.002 1.00 91.31 90 GLU A C 1
ATOM 725 O O . GLU A 1 90 ? 0.191 -0.271 -7.033 1.00 91.31 90 GLU A O 1
ATOM 730 N N . ILE A 1 91 ? 0.492 0.233 -9.204 1.00 91.69 91 ILE A N 1
ATOM 731 C CA . ILE A 1 91 ? -0.925 0.528 -9.470 1.00 91.69 91 ILE A CA 1
ATOM 732 C C . ILE A 1 91 ? -1.787 -0.727 -9.257 1.00 91.69 91 ILE A C 1
ATOM 734 O O . ILE A 1 91 ? -2.779 -0.666 -8.530 1.00 91.69 91 ILE A O 1
ATOM 738 N N . ILE A 1 92 ? -1.390 -1.877 -9.814 1.00 91.69 92 ILE A N 1
ATOM 739 C CA . ILE A 1 92 ? -2.139 -3.139 -9.676 1.00 91.69 92 ILE A CA 1
ATOM 740 C C . ILE A 1 92 ? -2.150 -3.639 -8.222 1.00 91.69 92 ILE A C 1
ATOM 742 O O . ILE A 1 92 ? -3.190 -4.069 -7.725 1.00 91.69 92 ILE A O 1
ATOM 746 N N . LEU A 1 93 ? -1.031 -3.545 -7.497 1.00 90.69 93 LEU A N 1
ATOM 747 C CA . LEU A 1 93 ? -0.983 -3.895 -6.071 1.00 90.69 93 LEU A CA 1
ATOM 748 C C . LEU A 1 93 ? -1.910 -3.002 -5.243 1.00 90.69 93 LEU A C 1
ATOM 750 O O . LEU A 1 93 ? -2.652 -3.493 -4.392 1.00 90.69 93 LEU A O 1
ATOM 754 N N . THR A 1 94 ? -1.906 -1.698 -5.522 1.00 89.62 94 THR A N 1
ATOM 755 C CA . THR A 1 94 ? -2.815 -0.762 -4.856 1.00 89.62 94 THR A CA 1
ATOM 756 C C . THR A 1 94 ? -4.269 -1.097 -5.175 1.00 89.62 94 THR A C 1
ATOM 758 O O . THR A 1 94 ? -5.095 -1.040 -4.271 1.00 89.62 94 THR A O 1
ATOM 761 N N . PHE A 1 95 ? -4.582 -1.518 -6.406 1.00 90.12 95 PHE A N 1
ATOM 762 C CA . PHE A 1 95 ? -5.914 -2.002 -6.767 1.00 90.12 95 PHE A CA 1
ATOM 763 C C . PHE A 1 95 ? -6.340 -3.207 -5.938 1.00 90.12 95 PHE A C 1
ATOM 765 O O . PHE A 1 95 ? -7.401 -3.159 -5.322 1.00 90.12 95 PHE A O 1
ATOM 772 N N . VAL A 1 96 ? -5.501 -4.238 -5.825 1.00 89.44 96 VAL A N 1
ATOM 773 C CA . VAL A 1 96 ? -5.803 -5.413 -4.986 1.00 89.44 96 VAL A CA 1
ATOM 774 C C . VAL A 1 96 ? -6.072 -5.008 -3.536 1.00 89.44 96 VAL A C 1
ATOM 776 O O . VAL A 1 96 ? -7.017 -5.499 -2.917 1.00 89.44 96 VAL A O 1
ATOM 779 N N . CYS A 1 97 ? -5.276 -4.083 -2.998 1.00 87.12 97 CYS A N 1
ATOM 780 C CA . CYS A 1 97 ? -5.489 -3.546 -1.662 1.00 87.12 97 CYS A CA 1
ATOM 781 C C . CYS A 1 97 ? -6.826 -2.797 -1.571 1.00 87.12 97 CYS A C 1
ATOM 783 O O . CYS A 1 97 ? -7.687 -3.172 -0.780 1.00 87.12 97 CYS A O 1
ATOM 785 N N . TYR A 1 98 ? -7.035 -1.773 -2.395 1.00 89.38 98 TYR A N 1
ATOM 786 C CA . TYR A 1 98 ? -8.179 -0.865 -2.295 1.00 89.38 98 TYR A CA 1
ATOM 787 C C . TYR A 1 98 ? -9.500 -1.527 -2.685 1.00 89.38 98 TYR A C 1
ATOM 789 O O . TYR A 1 98 ? -10.540 -1.122 -2.175 1.00 89.38 98 TYR A O 1
ATOM 797 N N . PHE A 1 99 ? -9.484 -2.590 -3.489 1.00 88.69 99 PHE A N 1
ATOM 798 C CA . PHE A 1 99 ? -10.677 -3.383 -3.783 1.00 88.69 99 P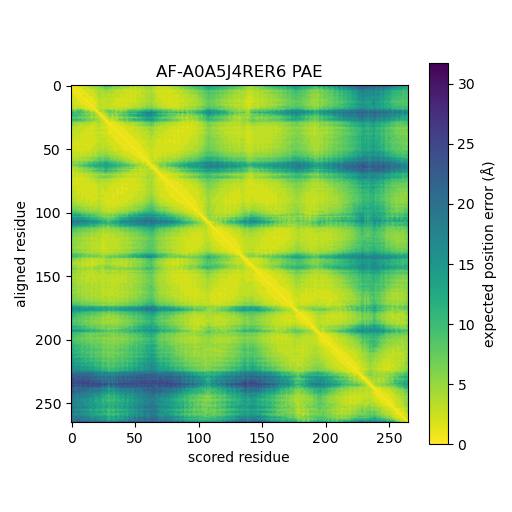HE A CA 1
ATOM 799 C C . PHE A 1 99 ? -11.277 -4.022 -2.519 1.00 88.69 99 PHE A C 1
ATOM 801 O O . PHE A 1 99 ? -12.487 -4.205 -2.418 1.00 88.69 99 PHE A O 1
ATOM 808 N N . ARG A 1 100 ? -10.463 -4.270 -1.481 1.00 88.19 100 ARG A N 1
ATOM 809 C CA . ARG A 1 100 ? -10.953 -4.739 -0.173 1.00 88.19 100 ARG A CA 1
ATOM 810 C C . ARG A 1 100 ? -11.857 -3.717 0.522 1.00 88.19 100 ARG A C 1
ATOM 812 O O . ARG A 1 100 ? -12.692 -4.134 1.321 1.00 88.19 100 ARG A O 1
ATOM 819 N N . LEU A 1 101 ? -11.731 -2.418 0.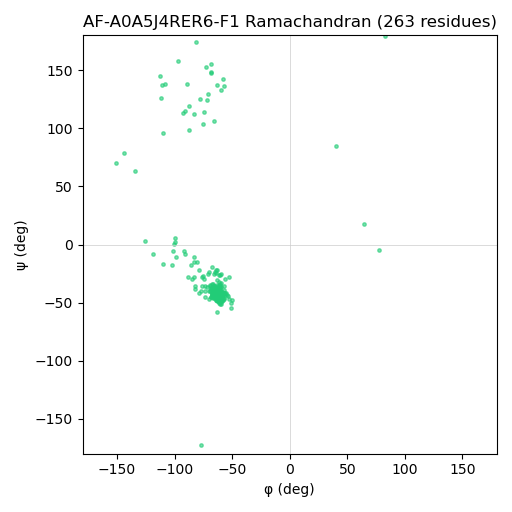215 1.00 86.94 101 LEU A N 1
ATOM 820 C CA . LEU A 1 101 ? -12.565 -1.356 0.800 1.00 86.94 101 LEU A CA 1
ATOM 821 C C . LEU A 1 101 ? -14.054 -1.554 0.508 1.00 86.94 101 LEU A C 1
ATOM 823 O O . LEU A 1 101 ? -14.874 -1.107 1.303 1.00 86.94 101 LEU A O 1
ATOM 827 N N . GLU A 1 102 ? -14.407 -2.249 -0.578 1.00 84.31 102 GLU A N 1
ATOM 828 C CA . GLU A 1 102 ? -15.798 -2.577 -0.910 1.00 84.31 102 GLU A CA 1
ATOM 829 C C . GLU A 1 102 ? -16.474 -3.420 0.185 1.00 84.31 102 GLU A C 1
ATOM 831 O O . GLU A 1 102 ? -17.669 -3.285 0.433 1.00 84.31 102 GLU A O 1
ATOM 836 N N . ARG A 1 103 ? -15.702 -4.280 0.860 1.00 83.12 103 ARG A N 1
ATOM 837 C CA . ARG A 1 103 ? -16.205 -5.219 1.874 1.00 83.12 103 ARG A CA 1
ATOM 838 C C . ARG A 1 103 ? -16.006 -4.738 3.305 1.00 83.12 103 ARG A C 1
ATOM 840 O O . ARG A 1 103 ? -16.498 -5.382 4.228 1.00 83.12 103 ARG A O 1
ATOM 847 N N . ILE A 1 104 ? -15.236 -3.672 3.505 1.00 84.62 104 ILE A N 1
ATOM 848 C CA . ILE A 1 104 ? -14.970 -3.158 4.845 1.00 84.62 104 ILE A CA 1
ATOM 849 C C . ILE A 1 104 ? -16.193 -2.371 5.298 1.00 84.62 104 ILE A C 1
ATOM 851 O O . ILE A 1 104 ? -16.623 -1.421 4.650 1.00 84.62 104 ILE A O 1
ATOM 855 N N . GLU A 1 105 ? -16.730 -2.747 6.450 1.00 77.69 105 GLU A N 1
ATOM 856 C CA . GLU A 1 105 ? -17.806 -2.018 7.106 1.00 77.69 105 GLU A CA 1
ATOM 857 C C . GLU A 1 105 ? -17.276 -1.393 8.393 1.00 77.69 105 GLU A C 1
ATOM 859 O O . GLU A 1 105 ? -16.707 -2.073 9.248 1.00 77.69 105 GLU A O 1
ATOM 864 N N . ILE A 1 106 ? -17.464 -0.080 8.540 1.00 80.88 106 ILE A N 1
ATOM 865 C CA . ILE A 1 106 ? -17.104 0.631 9.767 1.00 80.88 106 ILE A CA 1
ATOM 866 C C . ILE A 1 106 ? -18.323 0.623 10.689 1.00 80.88 106 ILE A C 1
ATOM 868 O O . ILE A 1 106 ? -19.363 1.207 10.370 1.00 80.88 106 ILE A O 1
ATOM 872 N N . GLY A 1 107 ? -18.183 -0.051 11.829 1.00 74.38 107 GLY A N 1
ATOM 873 C CA . GLY A 1 107 ? -19.191 -0.109 12.881 1.00 74.38 107 GLY A CA 1
ATOM 874 C C . GLY A 1 107 ? -19.262 1.161 13.738 1.00 74.38 107 GLY A C 1
ATOM 875 O O . GLY A 1 107 ? -18.646 2.189 13.455 1.00 74.38 107 GLY A O 1
ATOM 876 N N . GLY A 1 108 ? -20.058 1.094 14.804 1.00 76.19 108 GLY A N 1
ATOM 877 C CA . GLY A 1 108 ? -20.092 2.132 15.833 1.00 76.19 108 GLY A CA 1
ATOM 878 C C . GLY A 1 108 ? -20.968 3.357 15.517 1.00 76.19 108 GLY A C 1
ATOM 879 O O . GLY A 1 108 ? -21.599 3.457 14.461 1.00 76.19 108 GLY A O 1
ATOM 880 N N . PRO A 1 109 ? -21.035 4.326 16.450 1.00 76.31 109 PRO A N 1
ATOM 881 C CA . PRO A 1 109 ? -21.976 5.451 16.394 1.00 76.31 109 PRO A CA 1
ATOM 882 C C . PRO A 1 109 ? -21.718 6.409 15.222 1.00 76.31 109 PRO A C 1
ATOM 884 O O . PRO A 1 109 ? -22.637 7.080 14.756 1.00 76.31 109 PRO A O 1
ATOM 887 N N . LYS A 1 110 ? -20.476 6.466 14.727 1.00 84.00 110 LYS A N 1
ATOM 888 C CA . LYS A 1 110 ? -20.085 7.258 13.551 1.00 84.00 110 LYS A CA 1
ATOM 889 C C . LYS A 1 110 ? -19.959 6.431 12.267 1.00 84.00 110 LYS A C 1
ATOM 891 O O . LYS A 1 110 ? -19.671 7.010 11.217 1.00 84.00 110 LYS A O 1
ATOM 896 N N . GLY A 1 111 ? -20.219 5.123 12.321 1.00 84.88 111 GLY A N 1
ATOM 897 C CA . GLY A 1 111 ? -20.005 4.192 11.212 1.00 84.88 111 GLY A CA 1
ATOM 898 C C . GLY A 1 111 ? -20.663 4.644 9.912 1.00 84.88 111 GLY A C 1
ATOM 899 O O . GLY A 1 111 ? -20.002 4.757 8.888 1.00 84.88 111 GLY A O 1
ATOM 900 N N . GLY A 1 112 ? -21.932 5.066 9.955 1.00 86.69 112 GLY A N 1
ATOM 901 C CA . GLY A 1 112 ? -22.649 5.514 8.753 1.00 86.69 112 GLY A CA 1
ATOM 902 C C . GLY A 1 112 ? -22.028 6.727 8.040 1.00 86.69 112 GLY A C 1
ATOM 903 O O . GLY A 1 112 ? -22.085 6.816 6.813 1.00 86.69 112 GLY A O 1
ATOM 904 N N . VAL A 1 113 ? -21.418 7.665 8.773 1.00 90.38 113 VAL A N 1
ATOM 905 C CA . VAL A 1 113 ? -20.739 8.830 8.173 1.00 90.38 113 VAL A CA 1
ATOM 906 C C . VAL A 1 113 ? -19.365 8.430 7.635 1.00 90.38 113 VAL A C 1
ATOM 908 O O . VAL A 1 113 ? -18.995 8.840 6.533 1.00 90.38 113 VAL A O 1
ATOM 911 N N . LEU A 1 114 ? -18.625 7.612 8.384 1.00 90.81 114 LEU A N 1
ATOM 912 C CA . LEU A 1 114 ? -17.293 7.144 8.003 1.00 90.81 114 LEU A CA 1
ATOM 913 C C . LEU A 1 114 ? -17.342 6.216 6.782 1.00 90.81 114 LEU A C 1
ATOM 915 O O . LEU A 1 114 ? -16.580 6.424 5.839 1.00 90.81 114 LEU A O 1
ATOM 919 N N . SER A 1 115 ? -18.307 5.297 6.727 1.00 90.56 115 SER A N 1
ATOM 920 C CA . SER A 1 115 ? -18.540 4.413 5.579 1.00 90.56 115 SER A CA 1
ATOM 921 C C . SER A 1 115 ? -18.888 5.198 4.312 1.00 90.56 115 SER A C 1
ATOM 923 O O . SER A 1 115 ? -18.374 4.888 3.243 1.00 90.56 115 SER A O 1
ATOM 925 N N . LYS A 1 116 ? -19.668 6.288 4.407 1.00 91.19 116 LYS A N 1
ATOM 926 C CA . LYS A 1 116 ? -19.920 7.182 3.256 1.00 91.19 116 LYS A CA 1
ATOM 927 C C . LYS A 1 116 ? -18.647 7.871 2.761 1.00 91.19 116 LYS A C 1
ATOM 929 O O . LYS A 1 116 ? -18.433 7.966 1.555 1.00 91.19 116 LYS A O 1
ATOM 934 N N . ARG A 1 117 ? -17.790 8.350 3.673 1.00 92.81 117 ARG A N 1
ATOM 935 C CA . ARG A 1 117 ? -16.495 8.953 3.303 1.00 92.81 117 ARG A CA 1
ATOM 936 C C . ARG A 1 117 ? -15.573 7.928 2.642 1.00 92.81 117 ARG A C 1
ATOM 938 O O . ARG A 1 117 ? -14.915 8.263 1.663 1.00 92.81 117 ARG A O 1
ATOM 945 N N . MET A 1 118 ? -15.556 6.698 3.150 1.00 92.75 118 MET A N 1
ATOM 946 C CA . MET A 1 118 ? -14.787 5.595 2.577 1.00 92.75 118 MET A CA 1
ATOM 947 C C . MET A 1 118 ? -15.299 5.206 1.185 1.00 92.75 118 MET A C 1
ATOM 949 O O . MET A 1 118 ? -14.500 5.104 0.260 1.00 92.75 118 MET A O 1
ATOM 953 N N . ALA A 1 119 ? -16.618 5.104 0.998 1.00 92.19 119 ALA A N 1
ATOM 954 C CA . ALA A 1 119 ? -17.228 4.850 -0.308 1.00 92.19 119 ALA A CA 1
ATOM 955 C C . ALA A 1 119 ? -16.883 5.944 -1.333 1.00 92.19 119 ALA A C 1
ATOM 957 O O . ALA A 1 119 ? -16.648 5.651 -2.503 1.00 92.19 119 ALA A O 1
ATOM 958 N N . HIS A 1 120 ? -16.790 7.205 -0.897 1.00 93.25 120 HIS A N 1
ATOM 959 C CA . HIS A 1 120 ? -16.345 8.291 -1.767 1.00 93.25 120 HIS A CA 1
ATOM 960 C C . HIS A 1 120 ? -14.882 8.123 -2.208 1.00 93.25 120 HIS A C 1
ATOM 962 O O . HIS A 1 120 ? -14.592 8.266 -3.392 1.00 93.25 120 HIS A O 1
ATOM 968 N N . ILE A 1 121 ? -13.980 7.754 -1.288 1.00 93.38 121 ILE A N 1
ATOM 969 C CA . ILE A 1 121 ? -12.576 7.442 -1.619 1.00 93.38 121 ILE A CA 1
ATOM 970 C C . ILE A 1 121 ? -12.505 6.272 -2.604 1.00 93.38 121 ILE A C 1
ATOM 972 O O . ILE A 1 121 ? -11.781 6.348 -3.592 1.00 93.38 121 ILE A O 1
ATOM 976 N N . PHE A 1 122 ? -13.280 5.214 -2.360 1.00 93.19 122 PHE A N 1
ATOM 977 C CA . PHE A 1 122 ? -13.335 4.052 -3.240 1.00 93.19 122 PHE A CA 1
ATOM 978 C C . PHE A 1 122 ? -13.829 4.418 -4.647 1.00 93.19 122 PHE A C 1
ATOM 980 O O . PHE A 1 122 ? -13.234 4.004 -5.636 1.00 93.19 122 PHE A O 1
ATOM 987 N N . SER A 1 123 ? -14.855 5.266 -4.756 1.00 93.56 123 SER A N 1
ATOM 988 C CA . SER A 1 123 ? -15.352 5.755 -6.048 1.00 93.56 123 SER A CA 1
ATOM 989 C C . SER A 1 123 ? -14.317 6.596 -6.804 1.00 93.56 123 SER A C 1
ATOM 991 O O . SER A 1 123 ? -14.158 6.409 -8.009 1.00 93.56 123 SER A O 1
ATOM 993 N N . GLU A 1 124 ? -13.598 7.494 -6.123 1.00 93.75 124 GLU A N 1
ATOM 994 C CA . GLU A 1 124 ? -12.505 8.262 -6.739 1.00 93.75 124 GLU A CA 1
ATOM 995 C C . GLU A 1 124 ? -11.380 7.346 -7.232 1.00 93.75 124 GLU A C 1
ATOM 997 O O . GLU A 1 124 ? -10.842 7.553 -8.321 1.00 93.75 124 GLU A O 1
ATOM 1002 N N . PHE A 1 125 ? -11.034 6.335 -6.431 1.00 92.69 125 PHE A N 1
ATOM 1003 C CA . PHE A 1 125 ? -10.042 5.327 -6.779 1.00 92.69 125 PHE A CA 1
ATOM 1004 C C . PHE A 1 125 ? -10.462 4.547 -8.033 1.00 92.69 125 PHE A C 1
ATOM 1006 O O . PHE A 1 125 ? -9.700 4.498 -8.998 1.00 92.69 125 PHE A O 1
ATOM 1013 N N . MET A 1 126 ? -11.690 4.017 -8.062 1.00 92.38 126 MET A N 1
ATOM 1014 C CA . MET A 1 126 ? -12.220 3.276 -9.212 1.00 92.38 126 MET A CA 1
ATOM 1015 C C . MET A 1 126 ? -12.232 4.131 -10.479 1.00 92.38 126 MET A C 1
ATOM 1017 O O . MET A 1 126 ? -11.786 3.673 -11.522 1.00 92.38 126 MET A O 1
ATOM 1021 N N . GLN A 1 127 ? -12.610 5.410 -10.382 1.00 92.69 127 GLN A N 1
ATOM 1022 C CA . GLN A 1 127 ? -12.556 6.323 -11.526 1.00 92.69 127 GLN A CA 1
ATOM 1023 C C . GLN A 1 127 ? -11.130 6.488 -12.083 1.00 92.69 127 GLN A C 1
ATOM 1025 O O . GLN A 1 127 ? -10.946 6.614 -13.293 1.00 92.69 127 GLN A O 1
ATOM 1030 N N . GLN A 1 128 ? -10.109 6.527 -11.218 1.00 91.44 128 GLN A N 1
ATOM 1031 C CA . GLN A 1 128 ? -8.716 6.574 -11.673 1.00 91.44 128 GLN A CA 1
ATOM 1032 C C . GLN A 1 128 ? -8.250 5.245 -12.262 1.00 91.44 128 GLN A C 1
ATOM 1034 O O . GLN A 1 128 ? -7.503 5.252 -13.234 1.00 91.44 128 GLN A O 1
ATOM 1039 N N . TYR A 1 129 ? -8.691 4.121 -11.706 1.00 89.62 129 TYR A N 1
ATOM 1040 C CA . TYR A 1 129 ? -8.367 2.807 -12.247 1.00 89.62 129 TYR A CA 1
ATOM 1041 C C . TYR A 1 129 ? -9.001 2.593 -13.633 1.00 89.62 129 TYR A C 1
ATOM 1043 O O . TYR A 1 129 ? -8.312 2.214 -14.580 1.00 89.62 129 TYR A O 1
ATOM 1051 N N . ASP A 1 130 ? -10.274 2.959 -13.794 1.00 89.69 130 ASP A N 1
ATOM 1052 C CA . ASP A 1 130 ? -10.987 2.921 -15.076 1.00 89.69 130 ASP A CA 1
ATOM 1053 C C . ASP A 1 130 ? -10.337 3.837 -16.118 1.00 89.69 130 ASP A C 1
ATOM 1055 O O . ASP A 1 130 ? -10.271 3.496 -17.301 1.00 89.69 130 ASP A O 1
ATOM 1059 N N . HIS A 1 131 ? -9.801 4.984 -15.684 1.00 89.12 131 HIS A N 1
ATOM 1060 C CA . HIS A 1 131 ? -9.033 5.869 -16.555 1.00 89.12 131 HIS A CA 1
ATOM 1061 C C . HIS A 1 131 ? -7.816 5.155 -17.155 1.00 89.12 131 HIS A C 1
ATOM 1063 O O . HIS A 1 131 ? -7.603 5.277 -18.358 1.00 89.12 131 HIS A O 1
ATOM 1069 N N . PHE A 1 132 ? -7.071 4.363 -16.371 1.00 87.44 132 PHE A N 1
ATOM 1070 C CA . PHE A 1 132 ? -5.972 3.538 -16.890 1.00 87.44 132 PHE A CA 1
ATOM 1071 C C . PHE A 1 132 ? -6.457 2.428 -17.834 1.00 87.44 132 PHE A C 1
ATOM 1073 O O . PHE A 1 132 ? -5.826 2.180 -18.859 1.00 87.44 132 PHE A O 1
ATOM 1080 N N . GLY A 1 133 ? -7.608 1.808 -17.552 1.00 85.50 133 GLY A N 1
ATOM 1081 C CA . GLY A 1 133 ? -8.211 0.792 -18.427 1.00 85.50 133 GLY A CA 1
ATOM 1082 C C . GLY A 1 133 ? -8.726 1.320 -19.776 1.00 85.50 133 GLY A C 1
ATOM 1083 O O . GLY A 1 133 ? -8.920 0.533 -20.711 1.00 85.50 133 GLY A O 1
ATOM 1084 N N . GLY A 1 134 ? -8.953 2.633 -19.881 1.00 85.25 134 GLY A N 1
ATOM 1085 C CA . GLY A 1 134 ? -9.420 3.329 -21.083 1.00 85.25 134 GLY A CA 1
ATOM 1086 C C . GLY A 1 134 ? -8.329 4.034 -21.897 1.00 85.25 134 GLY A C 1
ATOM 1087 O O . GLY A 1 134 ? -8.664 4.689 -22.884 1.00 85.25 134 GLY A O 1
ATOM 1088 N N . GLN A 1 135 ? -7.056 3.937 -21.502 1.00 83.19 135 GLN A N 1
ATOM 1089 C CA . GLN A 1 135 ? -5.963 4.594 -22.222 1.00 83.19 135 GLN A CA 1
ATOM 1090 C C . GLN A 1 135 ? -5.723 3.974 -23.599 1.00 83.19 135 GLN A C 1
ATOM 1092 O O . GLN A 1 135 ? -5.877 2.770 -23.800 1.00 83.19 135 GLN A O 1
ATOM 1097 N N . THR A 1 136 ? -5.305 4.815 -24.546 1.00 83.75 136 THR A N 1
ATOM 1098 C CA . THR A 1 136 ? -4.983 4.412 -25.925 1.00 83.75 136 THR A CA 1
ATOM 1099 C C . THR A 1 136 ? -3.485 4.278 -26.185 1.00 83.75 136 THR A C 1
ATOM 1101 O O . THR A 1 136 ? -3.103 3.890 -27.286 1.00 83.75 136 THR A O 1
ATOM 1104 N N . TYR A 1 137 ? -2.644 4.643 -25.217 1.00 86.00 137 TYR A N 1
ATOM 1105 C CA . TYR A 1 137 ? -1.190 4.568 -25.328 1.00 86.00 137 TYR A CA 1
ATOM 1106 C C . TYR A 1 137 ? -0.631 3.286 -24.695 1.00 86.00 137 TYR A C 1
ATOM 1108 O O . TYR A 1 137 ? -1.256 2.688 -23.814 1.00 86.00 137 TYR A O 1
ATOM 1116 N N . ASP A 1 138 ? 0.572 2.886 -25.112 1.00 85.56 138 ASP A N 1
ATOM 1117 C CA . ASP A 1 138 ? 1.317 1.796 -24.477 1.00 85.56 138 ASP A CA 1
ATOM 1118 C C . ASP A 1 138 ? 2.077 2.321 -23.249 1.00 85.56 138 ASP A C 1
ATOM 1120 O O . ASP A 1 138 ? 3.026 3.101 -23.353 1.00 85.56 138 ASP A O 1
ATOM 1124 N N . ALA A 1 139 ? 1.665 1.891 -22.054 1.00 87.38 139 ALA A N 1
ATOM 1125 C CA . ALA A 1 139 ? 2.314 2.293 -20.805 1.00 87.38 139 ALA A CA 1
ATOM 1126 C C . ALA A 1 139 ? 3.768 1.790 -20.702 1.00 87.38 139 ALA A C 1
ATOM 1128 O O . ALA A 1 139 ? 4.577 2.390 -19.987 1.00 87.38 139 ALA A O 1
ATOM 1129 N N . LEU A 1 140 ? 4.116 0.721 -21.427 1.00 88.81 140 LEU A N 1
ATOM 1130 C CA . LEU A 1 140 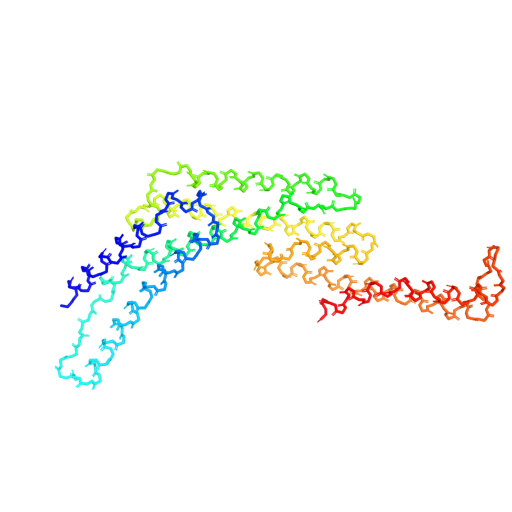? 5.442 0.105 -21.439 1.00 88.81 140 LEU A CA 1
ATOM 1131 C C . LEU A 1 140 ? 6.366 0.665 -22.531 1.00 88.81 140 LEU A C 1
ATOM 1133 O O . LEU A 1 140 ? 7.552 0.343 -22.509 1.00 88.81 140 LEU A O 1
ATOM 1137 N N . ASP A 1 141 ? 5.885 1.540 -23.420 1.00 88.62 141 ASP A N 1
ATOM 1138 C CA . ASP A 1 141 ? 6.718 2.177 -24.448 1.00 88.62 141 ASP A CA 1
ATOM 1139 C C . ASP A 1 141 ? 7.623 3.260 -23.845 1.00 88.62 141 ASP A C 1
ATOM 1141 O O . ASP A 1 141 ? 7.104 4.290 -23.420 1.00 88.62 141 ASP A O 1
ATOM 1145 N N . PRO A 1 142 ? 8.965 3.116 -23.845 1.00 87.12 142 PRO A N 1
ATOM 1146 C CA . PRO A 1 142 ? 9.883 4.101 -23.276 1.00 87.12 142 PRO A CA 1
ATOM 1147 C C . PRO A 1 142 ? 9.696 5.538 -23.780 1.00 87.12 142 PRO A C 1
ATOM 1149 O O . PRO A 1 142 ? 10.002 6.467 -23.026 1.00 87.12 142 PRO A O 1
ATOM 1152 N N . GLU A 1 143 ? 9.195 5.730 -25.001 1.00 88.06 143 GLU A N 1
ATOM 1153 C CA . GLU A 1 143 ? 9.004 7.048 -25.621 1.00 88.06 143 GLU A CA 1
ATOM 1154 C C . GLU A 1 143 ? 7.694 7.733 -25.194 1.00 88.06 143 GLU A C 1
ATOM 1156 O O . GLU A 1 143 ? 7.563 8.953 -25.317 1.00 88.06 143 GLU A O 1
ATOM 1161 N N . GLU A 1 144 ? 6.757 6.986 -24.601 1.00 89.25 144 GLU A N 1
ATOM 1162 C CA . GLU A 1 144 ? 5.435 7.492 -24.231 1.00 89.25 144 GLU A CA 1
ATOM 1163 C C . GLU A 1 144 ? 5.486 8.390 -22.983 1.00 89.25 144 GLU A C 1
ATOM 1165 O O . GLU A 1 144 ? 5.591 7.924 -21.845 1.00 89.25 144 GLU A O 1
ATOM 1170 N N . GLN A 1 145 ? 5.400 9.704 -23.165 1.00 88.50 145 GLN A N 1
ATOM 1171 C CA . GLN A 1 145 ? 5.490 10.663 -22.061 1.00 88.50 145 GLN A CA 1
ATOM 1172 C C . GLN A 1 145 ? 4.193 10.793 -21.255 1.00 88.50 145 GLN A C 1
ATOM 1174 O O . GLN A 1 145 ? 4.233 11.245 -20.105 1.00 88.50 145 GLN A O 1
ATOM 1179 N N . GLN A 1 146 ? 3.047 10.428 -21.833 1.00 90.19 146 GLN A N 1
ATOM 1180 C CA . GLN A 1 146 ? 1.746 10.593 -21.197 1.00 90.19 146 GLN A CA 1
ATOM 1181 C C . GLN A 1 146 ? 1.595 9.677 -19.982 1.00 90.19 146 GLN A C 1
ATOM 1183 O O . GLN A 1 146 ? 1.194 10.152 -18.919 1.00 90.19 146 GLN A O 1
ATOM 1188 N N . PHE A 1 147 ? 2.044 8.421 -20.081 1.00 90.19 147 PHE A N 1
ATOM 1189 C CA . PHE A 1 147 ? 2.029 7.491 -18.948 1.00 90.19 147 PHE A CA 1
ATOM 1190 C C . PHE A 1 147 ? 2.785 8.038 -17.735 1.00 90.19 147 PHE A C 1
ATOM 1192 O O . PHE A 1 147 ? 2.304 7.954 -16.610 1.00 90.19 147 PHE A O 1
ATOM 1199 N N . SER A 1 148 ? 3.949 8.660 -17.951 1.00 89.19 148 SER A N 1
ATOM 1200 C CA . SER A 1 148 ? 4.746 9.227 -16.853 1.00 89.19 148 SER A CA 1
ATOM 1201 C C . SER A 1 148 ? 3.994 10.334 -16.104 1.00 89.19 148 SER A C 1
ATOM 1203 O O . SER A 1 148 ? 4.102 10.439 -14.881 1.00 89.19 148 SER A O 1
ATOM 1205 N N . LYS A 1 149 ? 3.208 11.147 -16.822 1.00 91.62 149 LYS A N 1
ATOM 1206 C CA . LYS A 1 149 ? 2.366 12.192 -16.220 1.00 91.62 149 LYS A CA 1
ATOM 1207 C C . LYS A 1 149 ? 1.204 11.577 -15.448 1.00 91.62 149 LYS A C 1
ATOM 1209 O O . LYS A 1 149 ? 0.984 11.946 -14.295 1.00 91.62 149 LYS A O 1
ATOM 1214 N N . ASP A 1 150 ? 0.509 10.617 -16.050 1.00 92.31 150 ASP A N 1
ATOM 1215 C CA . ASP A 1 150 ? -0.654 9.967 -15.441 1.00 92.31 150 ASP A CA 1
ATOM 1216 C C . ASP A 1 150 ? -0.252 9.158 -14.195 1.00 92.31 150 ASP A C 1
ATOM 1218 O O . ASP A 1 150 ? -0.912 9.243 -13.159 1.00 92.31 150 ASP A O 1
ATOM 1222 N N . ALA A 1 151 ? 0.890 8.464 -14.238 1.00 90.81 151 ALA A N 1
ATOM 1223 C CA . ALA A 1 151 ? 1.466 7.756 -13.095 1.00 90.81 151 ALA A CA 1
ATOM 1224 C C . ALA A 1 151 ? 1.836 8.710 -11.946 1.00 90.81 151 ALA A C 1
ATOM 1226 O O . ALA A 1 151 ? 1.617 8.389 -10.775 1.00 90.81 151 ALA A O 1
ATOM 1227 N N . GLN A 1 152 ? 2.354 9.904 -12.253 1.00 91.62 152 GLN A N 1
ATOM 1228 C CA . GLN A 1 152 ? 2.650 10.909 -11.233 1.00 91.62 152 GLN A CA 1
ATOM 1229 C C . GLN A 1 152 ? 1.367 11.459 -10.590 1.00 91.62 152 GLN A C 1
ATOM 1231 O O . GLN A 1 152 ? 1.278 11.531 -9.364 1.00 91.62 152 GLN A O 1
ATOM 1236 N N . VAL A 1 153 ? 0.345 11.769 -11.395 1.00 93.25 153 VAL A N 1
ATOM 1237 C CA . VAL A 1 153 ? -0.974 12.191 -10.891 1.00 93.25 153 VAL A CA 1
ATOM 1238 C C . VAL A 1 153 ? -1.594 11.104 -10.013 1.00 93.25 153 VAL A C 1
ATOM 1240 O O . VAL A 1 153 ? -2.121 11.402 -8.937 1.00 93.25 153 VAL A O 1
ATOM 1243 N N . TYR A 1 154 ? -1.508 9.843 -10.437 1.00 92.88 154 TYR A N 1
ATOM 1244 C CA . TYR A 1 154 ? -1.966 8.704 -9.652 1.00 92.88 154 TYR A CA 1
ATOM 1245 C C . TYR A 1 154 ? -1.240 8.614 -8.310 1.00 92.88 154 TYR A C 1
ATOM 1247 O O . TYR A 1 154 ? -1.887 8.471 -7.276 1.00 92.88 154 TYR A O 1
ATOM 1255 N N . LYS A 1 155 ? 0.088 8.763 -8.295 1.00 91.81 155 LYS A N 1
ATOM 1256 C CA . LYS A 1 155 ? 0.894 8.719 -7.068 1.00 91.81 155 LYS A CA 1
ATOM 1257 C C . LYS A 1 155 ? 0.473 9.788 -6.059 1.00 91.81 155 LYS A C 1
ATOM 1259 O O . LYS A 1 155 ? 0.343 9.498 -4.867 1.00 91.81 155 LYS A O 1
ATOM 1264 N N . ASP A 1 156 ? 0.212 11.005 -6.528 1.00 92.44 156 ASP A N 1
ATOM 1265 C CA . ASP A 1 156 ? -0.240 12.105 -5.673 1.00 92.44 156 ASP A CA 1
ATOM 1266 C C . ASP A 1 156 ? -1.659 11.856 -5.132 1.00 92.44 156 ASP A C 1
ATOM 1268 O O . ASP A 1 156 ? -1.922 12.066 -3.941 1.00 92.44 156 ASP A O 1
ATOM 1272 N N . LYS A 1 157 ? -2.561 11.320 -5.965 1.00 93.44 157 LYS A N 1
ATOM 1273 C CA . LYS A 1 157 ? -3.908 10.907 -5.537 1.00 93.44 157 LYS A CA 1
ATOM 1274 C C . LYS A 1 157 ? -3.876 9.745 -4.545 1.00 93.44 157 LYS A C 1
ATOM 1276 O O . LYS A 1 157 ? -4.553 9.821 -3.524 1.00 93.44 157 LYS A O 1
ATOM 1281 N N . SER A 1 158 ? -3.036 8.738 -4.778 1.00 91.75 158 SER A N 1
ATOM 1282 C CA . SER A 1 158 ? -2.854 7.583 -3.892 1.00 91.75 158 SER A CA 1
ATOM 1283 C C . SER A 1 158 ? -2.451 8.013 -2.487 1.00 91.75 158 SER A C 1
ATOM 1285 O O . SER A 1 158 ? -3.070 7.600 -1.507 1.00 91.75 158 SER A O 1
ATOM 1287 N N . ARG A 1 159 ? -1.483 8.931 -2.380 1.00 90.75 159 ARG A N 1
ATOM 1288 C CA . ARG A 1 159 ? -1.071 9.519 -1.094 1.00 90.75 159 ARG A CA 1
ATOM 1289 C C . ARG A 1 159 ? -2.212 10.265 -0.404 1.00 90.75 159 ARG A C 1
ATOM 1291 O O . ARG A 1 159 ? -2.350 10.195 0.815 1.00 90.75 159 ARG A O 1
ATOM 1298 N N . ASN A 1 160 ? -3.032 10.992 -1.162 1.00 92.81 160 ASN A N 1
ATOM 1299 C CA . ASN A 1 160 ? -4.188 11.695 -0.605 1.00 92.81 160 ASN A CA 1
ATOM 1300 C C . ASN A 1 160 ? -5.254 10.717 -0.082 1.00 92.81 160 ASN A C 1
ATOM 1302 O O . ASN A 1 160 ? -5.745 10.878 1.037 1.00 92.81 160 ASN A O 1
ATOM 1306 N N . TRP A 1 161 ? -5.588 9.679 -0.853 1.00 93.25 161 TRP A N 1
ATOM 1307 C CA . TRP A 1 161 ? -6.543 8.659 -0.421 1.00 93.25 161 TRP A CA 1
ATOM 1308 C C . TRP A 1 161 ? -6.079 7.952 0.846 1.00 93.25 161 TRP A C 1
ATOM 1310 O O . TRP A 1 161 ? -6.863 7.821 1.781 1.00 93.25 161 TRP A O 1
ATOM 1320 N N . GLU A 1 162 ? -4.806 7.567 0.918 1.00 92.12 162 GLU A N 1
ATOM 1321 C CA . GLU A 1 162 ? -4.244 6.914 2.100 1.00 92.12 162 GLU A CA 1
ATOM 1322 C C . GLU A 1 162 ? -4.313 7.810 3.347 1.00 92.12 162 GLU A C 1
ATOM 1324 O O . GLU A 1 162 ? -4.737 7.366 4.416 1.00 92.12 162 GLU A O 1
ATOM 1329 N N . ARG A 1 163 ? -3.992 9.105 3.220 1.00 92.31 163 ARG A N 1
ATOM 1330 C CA . ARG A 1 163 ? -4.144 10.073 4.323 1.00 92.31 163 ARG A CA 1
ATOM 1331 C C . ARG A 1 163 ? -5.594 10.189 4.789 1.00 92.31 163 ARG A C 1
ATOM 1333 O O . ARG A 1 163 ? -5.854 10.222 5.991 1.00 92.31 163 ARG A O 1
ATOM 1340 N N . ARG A 1 164 ? -6.548 10.232 3.855 1.00 93.44 164 ARG A N 1
ATOM 1341 C CA . ARG A 1 164 ? -7.983 10.281 4.177 1.00 93.44 164 ARG A CA 1
ATOM 1342 C C . ARG A 1 164 ? -8.455 8.992 4.850 1.00 93.44 164 ARG A C 1
ATOM 1344 O O . ARG A 1 164 ? -9.200 9.077 5.822 1.00 93.44 164 ARG A O 1
ATOM 1351 N N . LEU A 1 165 ? -7.997 7.827 4.390 1.00 92.56 165 LEU A N 1
ATOM 1352 C CA . LEU A 1 165 ? -8.268 6.541 5.041 1.00 92.56 165 LEU A CA 1
ATOM 1353 C C . LEU A 1 165 ? -7.674 6.501 6.452 1.00 92.56 165 LEU A C 1
ATOM 1355 O O . LEU A 1 165 ? -8.371 6.138 7.392 1.00 92.56 165 LEU A O 1
ATOM 1359 N N . THR A 1 166 ? -6.442 6.975 6.633 1.00 92.44 166 THR A N 1
ATOM 1360 C CA . THR A 1 166 ? -5.794 7.074 7.953 1.00 92.44 166 THR A CA 1
ATOM 1361 C C . THR A 1 166 ? -6.614 7.932 8.919 1.00 92.44 166 THR A C 1
ATOM 1363 O O . THR A 1 166 ? -6.805 7.562 10.080 1.00 92.44 166 THR A O 1
ATOM 1366 N N . ALA A 1 167 ? -7.146 9.063 8.444 1.00 92.25 167 ALA A N 1
ATOM 1367 C CA . ALA A 1 167 ? -8.021 9.924 9.235 1.00 92.25 167 ALA A CA 1
ATOM 1368 C C . ALA A 1 167 ? -9.348 9.233 9.595 1.00 92.25 167 ALA A C 1
ATOM 1370 O O . ALA A 1 167 ? -9.805 9.352 10.731 1.00 92.25 167 ALA A O 1
ATOM 1371 N N . ILE A 1 168 ? -9.941 8.478 8.662 1.00 91.94 168 ILE A N 1
ATOM 1372 C CA . ILE A 1 168 ? -11.148 7.676 8.913 1.00 91.94 168 ILE A CA 1
ATOM 1373 C C . ILE A 1 168 ? -10.882 6.625 9.993 1.00 91.94 168 ILE A C 1
ATOM 1375 O O . ILE A 1 168 ? -11.647 6.554 10.953 1.00 91.94 168 ILE A O 1
ATOM 1379 N N . VAL A 1 169 ? -9.788 5.865 9.878 1.00 90.81 169 VAL A N 1
ATOM 1380 C CA . VAL A 1 169 ? -9.420 4.834 10.861 1.00 90.81 169 VAL A CA 1
ATOM 1381 C C . VAL A 1 169 ? -9.177 5.466 12.231 1.00 90.81 169 VAL A C 1
ATOM 1383 O O . VAL A 1 169 ? -9.700 5.001 13.243 1.00 90.81 169 VAL A O 1
ATOM 1386 N N . SER A 1 170 ? -8.463 6.590 12.265 1.00 90.56 170 SER A N 1
ATOM 1387 C CA . SER A 1 170 ? -8.209 7.342 13.496 1.00 90.56 170 SER A CA 1
ATOM 1388 C C . SER A 1 170 ? -9.505 7.813 14.162 1.00 90.56 170 SER A C 1
ATOM 1390 O O . SER A 1 170 ? -9.657 7.661 15.374 1.00 90.56 170 SER A O 1
ATOM 1392 N N . GLU A 1 171 ? -10.456 8.343 13.386 1.00 91.12 171 GLU A N 1
ATOM 1393 C CA . GLU A 1 171 ? -11.759 8.778 13.899 1.00 91.12 171 GLU A CA 1
ATOM 1394 C C . GLU A 1 171 ? -12.618 7.589 14.364 1.00 91.12 171 GLU A C 1
ATOM 1396 O O . GLU A 1 171 ? -13.275 7.688 15.405 1.00 91.12 171 GLU A O 1
ATOM 1401 N N . SER A 1 172 ? -12.587 6.452 13.654 1.00 89.88 172 SER A N 1
ATOM 1402 C CA . SER A 1 172 ? -13.300 5.245 14.094 1.00 89.88 172 SER A CA 1
ATOM 1403 C C . SER A 1 172 ? -12.771 4.744 15.434 1.00 89.88 172 SER A C 1
ATOM 1405 O O . SER A 1 172 ? -13.565 4.538 16.352 1.00 89.88 172 SER A O 1
ATOM 1407 N N . LEU A 1 173 ? -11.446 4.671 15.602 1.00 88.50 173 LEU A N 1
ATOM 1408 C CA . LEU A 1 173 ? -10.802 4.177 16.822 1.00 88.50 173 LEU A CA 1
ATOM 1409 C C . LEU A 1 173 ? -11.124 5.013 18.064 1.00 88.50 173 LEU A C 1
ATOM 1411 O O . LEU A 1 173 ? -11.215 4.481 19.171 1.00 88.50 173 LEU A O 1
ATOM 1415 N N . GLU A 1 174 ? -11.325 6.318 17.894 1.00 86.06 174 GLU A N 1
ATOM 1416 C CA . GLU A 1 174 ? -11.744 7.201 18.985 1.00 86.06 174 GLU A CA 1
ATOM 1417 C C . GLU A 1 174 ? -13.221 7.037 19.354 1.00 86.06 174 GLU A C 1
ATOM 1419 O O . GLU A 1 174 ? -13.595 7.281 20.501 1.00 86.06 174 GLU A O 1
ATOM 1424 N N . SER A 1 175 ? -14.059 6.621 18.402 1.00 84.62 175 SER A N 1
ATOM 1425 C CA . SER A 1 175 ? -15.499 6.448 18.610 1.00 84.62 175 SER A CA 1
ATOM 1426 C C . SER A 1 175 ? -15.890 5.081 19.179 1.00 84.62 175 SER A C 1
ATOM 1428 O O . SER A 1 175 ? -16.996 4.937 19.703 1.00 84.62 175 SER A O 1
ATOM 1430 N N . GLU A 1 176 ? -14.998 4.090 19.100 1.00 83.50 176 GLU A N 1
ATOM 1431 C CA . GLU A 1 176 ? -15.278 2.726 19.543 1.00 83.50 176 GLU A CA 1
ATOM 1432 C C . GLU A 1 176 ? -15.344 2.614 21.083 1.00 83.50 176 GLU A C 1
ATOM 1434 O O . GLU A 1 176 ? -14.380 2.954 21.793 1.00 83.50 176 GLU A O 1
ATOM 1439 N N . PRO A 1 177 ? -16.460 2.101 21.643 1.00 78.75 177 PRO A N 1
ATOM 1440 C CA . PRO A 1 177 ? -16.623 1.966 23.088 1.00 78.75 177 PRO A CA 1
ATOM 1441 C C . PRO A 1 177 ? -15.794 0.813 23.670 1.00 78.75 177 PRO A C 1
ATOM 1443 O O . PRO A 1 177 ? -15.354 0.899 24.815 1.00 78.75 177 PRO A O 1
ATOM 1446 N N . SER A 1 178 ? -15.547 -0.243 22.888 1.00 83.38 178 SER A N 1
ATOM 1447 C CA . SER A 1 178 ? -14.818 -1.442 23.316 1.00 83.38 178 SER A CA 1
ATOM 1448 C C . SER A 1 178 ? -13.432 -1.521 22.677 1.00 83.38 178 SER A C 1
ATOM 1450 O O . SER A 1 178 ? -13.288 -1.309 21.473 1.00 83.38 178 SER A O 1
ATOM 1452 N N . VAL A 1 179 ? -12.429 -1.909 23.471 1.00 85.31 179 VAL A N 1
ATOM 1453 C CA . VAL A 1 179 ? -11.056 -2.167 23.002 1.00 85.31 179 VAL A CA 1
ATOM 1454 C C . VAL A 1 179 ? -11.024 -3.295 21.960 1.00 85.31 179 VAL A C 1
ATOM 1456 O O . VAL A 1 179 ? -10.297 -3.205 20.978 1.00 85.31 179 VAL A O 1
ATOM 1459 N N . VAL A 1 180 ? -11.872 -4.317 22.106 1.00 85.31 180 VAL A N 1
ATOM 1460 C CA . VAL A 1 180 ? -11.974 -5.429 21.142 1.00 85.31 180 VAL A CA 1
ATOM 1461 C C . VAL A 1 180 ? -12.464 -4.942 19.776 1.00 85.31 180 VAL A C 1
ATOM 1463 O O . VAL A 1 180 ? -11.956 -5.365 18.743 1.00 85.31 180 VAL A O 1
ATOM 1466 N N . SER A 1 181 ? -13.453 -4.046 19.760 1.00 85.56 181 SER A N 1
ATOM 1467 C CA . SER A 1 181 ? -13.997 -3.481 18.516 1.00 85.56 181 SER A CA 1
ATOM 1468 C C . SER A 1 181 ? -12.974 -2.589 17.803 1.00 85.56 181 SER A C 1
ATOM 1470 O O . SER A 1 181 ? -12.839 -2.628 16.580 1.00 85.56 181 SER A O 1
ATOM 1472 N N . ALA A 1 182 ? -12.178 -1.852 18.582 1.00 87.62 182 ALA A N 1
ATOM 1473 C CA . ALA A 1 182 ? -11.066 -1.065 18.069 1.00 87.62 182 ALA A CA 1
ATOM 1474 C C . ALA A 1 182 ? -9.999 -1.939 17.382 1.00 87.62 182 ALA A C 1
ATOM 1476 O O . ALA A 1 182 ? -9.580 -1.615 16.272 1.00 87.62 182 ALA A O 1
ATOM 1477 N N . PHE A 1 183 ? -9.614 -3.073 17.978 1.00 86.94 183 PHE A N 1
ATOM 1478 C CA . PHE A 1 183 ? -8.668 -4.005 17.350 1.00 86.94 183 PHE A CA 1
ATOM 1479 C C . PHE A 1 183 ? -9.214 -4.633 16.064 1.00 86.94 183 PHE A C 1
ATOM 1481 O O . PHE A 1 183 ? -8.553 -4.564 15.035 1.00 86.94 183 PHE A O 1
ATOM 1488 N N . LYS A 1 184 ? -10.477 -5.077 16.055 1.00 87.19 184 LYS A N 1
ATOM 1489 C CA . LYS A 1 184 ? -11.133 -5.553 14.820 1.00 87.19 184 LYS A CA 1
ATOM 1490 C C . LYS A 1 184 ? -11.139 -4.509 13.703 1.00 87.19 184 LYS A C 1
ATOM 1492 O O . LYS A 1 184 ? -11.044 -4.851 12.524 1.00 87.19 184 LYS A O 1
ATOM 1497 N N . THR A 1 185 ? -11.284 -3.236 14.069 1.00 87.12 185 THR A N 1
ATOM 1498 C CA . THR A 1 185 ? -11.205 -2.137 13.105 1.00 87.12 185 THR A CA 1
ATOM 1499 C C . THR A 1 185 ? -9.793 -2.046 12.532 1.00 87.12 185 THR A C 1
ATOM 1501 O O . THR A 1 185 ? -9.651 -1.981 11.320 1.00 87.12 185 THR A O 1
ATOM 1504 N N . ILE A 1 186 ? -8.747 -2.116 13.360 1.00 87.62 186 ILE A N 1
ATOM 1505 C CA . ILE A 1 186 ? -7.348 -2.115 12.890 1.00 87.62 186 ILE A CA 1
ATOM 1506 C C . ILE A 1 186 ? -7.080 -3.283 11.939 1.00 87.62 186 ILE A C 1
ATOM 1508 O O . ILE A 1 186 ? -6.586 -3.046 10.837 1.00 87.62 186 ILE A O 1
ATOM 1512 N N . ASP A 1 187 ? -7.497 -4.494 12.308 1.00 86.12 187 ASP A N 1
ATOM 1513 C CA . ASP A 1 187 ? -7.357 -5.696 11.474 1.00 86.12 187 ASP A CA 1
ATOM 1514 C C . ASP A 1 187 ? -8.032 -5.527 10.107 1.00 86.12 187 ASP A C 1
ATOM 1516 O O . ASP A 1 187 ? -7.499 -5.915 9.067 1.00 86.12 187 ASP A O 1
ATOM 1520 N N . SER A 1 188 ? -9.201 -4.881 10.079 1.00 87.12 188 SER A N 1
ATOM 1521 C CA . SER A 1 188 ? -9.944 -4.646 8.835 1.00 87.12 188 SER A CA 1
ATOM 1522 C C . SER A 1 188 ? -9.171 -3.761 7.851 1.00 87.12 188 SER A C 1
ATOM 1524 O O . SER A 1 188 ? -9.307 -3.935 6.639 1.00 87.12 188 SER A O 1
ATOM 1526 N N . PHE A 1 189 ? -8.338 -2.845 8.355 1.00 86.25 189 PHE A N 1
ATOM 1527 C CA . PHE A 1 189 ? -7.519 -1.936 7.548 1.00 86.25 189 PHE A CA 1
ATOM 1528 C C . PHE A 1 189 ? -6.056 -2.384 7.394 1.00 86.25 189 PHE A C 1
ATOM 1530 O O . PHE A 1 189 ? -5.252 -1.670 6.785 1.00 86.25 189 PHE A O 1
ATOM 1537 N N . GLU A 1 190 ? -5.695 -3.571 7.884 1.00 83.62 190 GLU A N 1
ATOM 1538 C CA . GLU A 1 190 ? -4.339 -4.098 7.764 1.00 83.62 190 GLU A CA 1
ATOM 1539 C C . GLU A 1 190 ? -3.924 -4.244 6.289 1.00 83.62 190 GLU A C 1
ATOM 1541 O O . GLU A 1 190 ? -4.673 -4.745 5.440 1.00 83.62 190 GLU A O 1
ATOM 1546 N N . GLY A 1 191 ? -2.719 -3.770 5.964 1.00 82.81 191 GLY A N 1
ATOM 1547 C CA . GLY A 1 191 ? -2.162 -3.791 4.608 1.00 82.81 191 GLY A CA 1
ATOM 1548 C C . GLY A 1 191 ? -2.711 -2.720 3.657 1.00 82.81 191 GLY A C 1
ATOM 1549 O O . GLY A 1 191 ? -2.194 -2.599 2.547 1.00 82.81 191 GLY A O 1
ATOM 1550 N N . LEU A 1 192 ? -3.705 -1.919 4.070 1.00 84.56 192 LEU A N 1
ATOM 1551 C CA . LEU A 1 192 ? -4.171 -0.742 3.315 1.00 84.56 192 LEU A CA 1
ATOM 1552 C C . LEU A 1 192 ? -3.339 0.510 3.607 1.00 84.56 192 LEU A C 1
ATOM 1554 O O . LEU A 1 192 ? -3.210 1.380 2.750 1.00 84.56 192 LEU A O 1
ATOM 1558 N N . LEU A 1 193 ? -2.794 0.595 4.821 1.00 83.50 193 LEU A N 1
ATOM 1559 C CA . LEU A 1 193 ? -2.066 1.749 5.341 1.00 83.50 193 LEU A CA 1
ATOM 1560 C C . LEU A 1 193 ? -0.580 1.390 5.466 1.00 83.50 193 LEU A C 1
ATOM 1562 O O . LEU A 1 193 ? -0.158 0.757 6.435 1.00 83.50 193 LEU A O 1
ATOM 1566 N N . ASN A 1 194 ? 0.208 1.754 4.453 1.00 78.50 194 ASN A N 1
ATOM 1567 C CA . ASN A 1 194 ? 1.602 1.325 4.299 1.00 78.50 194 ASN A CA 1
ATOM 1568 C C . ASN A 1 194 ? 2.617 2.472 4.307 1.00 78.50 194 ASN A C 1
ATOM 1570 O O . ASN A 1 194 ? 3.820 2.213 4.341 1.00 78.50 194 ASN A O 1
ATOM 1574 N N . SER A 1 195 ? 2.172 3.721 4.277 1.00 84.19 195 SER A N 1
ATOM 1575 C CA . SER A 1 195 ? 3.022 4.892 4.462 1.00 84.19 195 SER A CA 1
ATOM 1576 C C . SER A 1 195 ? 3.538 4.974 5.898 1.00 84.19 195 SER A C 1
ATOM 1578 O O . SER A 1 195 ? 2.886 4.542 6.855 1.00 84.19 195 SER A O 1
ATOM 1580 N N . GLU A 1 196 ? 4.738 5.526 6.058 1.00 86.25 196 GLU A N 1
ATOM 1581 C CA . GLU A 1 196 ? 5.337 5.740 7.378 1.00 86.25 196 GLU A CA 1
ATOM 1582 C C . GLU A 1 196 ? 4.470 6.674 8.228 1.00 86.25 196 GLU A C 1
ATOM 1584 O O . GLU A 1 196 ? 4.281 6.436 9.422 1.00 86.25 196 GLU A O 1
ATOM 1589 N N . GLU A 1 197 ? 3.871 7.692 7.605 1.00 86.00 197 GLU A N 1
ATOM 1590 C CA . GLU A 1 197 ? 2.987 8.640 8.274 1.00 86.00 197 GLU A CA 1
ATOM 1591 C C . GLU A 1 197 ? 1.730 7.960 8.825 1.00 86.00 197 GLU A C 1
ATOM 1593 O O . GLU A 1 197 ? 1.351 8.213 9.972 1.00 86.00 197 GLU A O 1
ATOM 1598 N N . ALA A 1 198 ? 1.107 7.066 8.048 1.00 86.56 198 ALA A N 1
ATOM 1599 C CA . ALA A 1 198 ? -0.063 6.322 8.502 1.00 86.56 198 ALA A CA 1
ATOM 1600 C C . ALA A 1 198 ? 0.285 5.358 9.642 1.00 86.56 198 ALA A C 1
ATOM 1602 O O . ALA A 1 198 ? -0.424 5.314 10.649 1.00 86.56 198 ALA A O 1
ATOM 1603 N N . ARG A 1 199 ? 1.409 4.636 9.531 1.00 87.25 199 ARG A N 1
ATOM 1604 C CA . ARG A 1 199 ? 1.876 3.728 10.592 1.00 87.25 199 ARG A CA 1
ATOM 1605 C C . ARG A 1 199 ? 2.162 4.465 11.894 1.00 87.25 199 ARG A C 1
ATOM 1607 O O . ARG A 1 199 ? 1.743 4.006 12.954 1.00 87.25 199 ARG A O 1
ATOM 1614 N N . HIS A 1 200 ? 2.822 5.617 11.823 1.00 88.69 200 HIS A N 1
ATOM 1615 C CA . HIS A 1 200 ? 3.113 6.424 13.003 1.00 88.69 200 HIS A CA 1
ATOM 1616 C C . HIS A 1 200 ? 1.832 6.936 13.681 1.00 88.69 200 HIS A C 1
ATOM 1618 O O . HIS A 1 200 ? 1.733 6.929 14.910 1.00 88.69 200 HIS A O 1
ATOM 1624 N N . GLU A 1 201 ? 0.824 7.344 12.906 1.00 88.00 201 GLU A N 1
ATOM 1625 C CA . GLU A 1 201 ? -0.456 7.779 13.471 1.00 88.00 201 GLU A CA 1
ATOM 1626 C C . GLU A 1 201 ? -1.219 6.615 14.123 1.00 88.00 201 GLU A C 1
ATOM 1628 O O . GLU A 1 201 ? -1.690 6.747 15.255 1.00 88.00 201 GLU A O 1
ATOM 1633 N N . LEU A 1 202 ? -1.262 5.444 13.477 1.00 86.25 202 LEU A N 1
ATOM 1634 C CA . LEU A 1 202 ? -1.851 4.230 14.051 1.00 86.25 202 LEU A CA 1
ATOM 1635 C C . LEU A 1 202 ? -1.142 3.797 15.336 1.00 86.25 202 LEU A C 1
ATOM 1637 O O . LEU A 1 202 ? -1.808 3.451 16.310 1.00 86.25 202 LEU A O 1
ATOM 1641 N N . GLN A 1 203 ? 0.190 3.875 15.380 1.00 87.19 203 GLN A N 1
ATOM 1642 C CA . GLN A 1 203 ? 0.973 3.521 16.563 1.00 87.19 203 GLN A CA 1
ATOM 1643 C C . GLN A 1 203 ? 0.595 4.383 17.774 1.00 87.19 203 GLN A C 1
ATOM 1645 O O . GLN A 1 203 ? 0.404 3.856 18.869 1.00 87.19 203 GLN A O 1
ATOM 1650 N N . LYS A 1 204 ? 0.393 5.694 17.585 1.00 88.94 204 LYS A N 1
ATOM 1651 C CA . LYS A 1 204 ? -0.098 6.570 18.664 1.00 88.94 204 LYS A CA 1
ATOM 1652 C C . LYS A 1 204 ? -1.481 6.153 19.159 1.00 88.94 204 LYS A C 1
ATOM 1654 O O . LYS A 1 204 ? -1.743 6.185 20.363 1.00 88.94 204 LYS A O 1
ATOM 1659 N N . LYS A 1 205 ? -2.387 5.776 18.248 1.00 88.00 205 LYS A N 1
ATOM 1660 C CA . LYS A 1 205 ? -3.733 5.311 18.624 1.00 88.00 205 LYS A CA 1
ATOM 1661 C C . LYS A 1 205 ? -3.674 3.970 19.355 1.00 88.00 205 LYS A C 1
ATOM 1663 O O . LYS A 1 205 ? -4.382 3.811 20.346 1.00 88.00 205 LYS A O 1
ATOM 1668 N N . LEU A 1 206 ? -2.793 3.060 18.939 1.00 86.31 206 LEU A N 1
ATOM 1669 C CA . LEU A 1 206 ? -2.524 1.793 19.624 1.00 86.31 206 LEU A CA 1
ATOM 1670 C C . LEU A 1 206 ? -2.044 2.013 21.063 1.00 86.31 206 LEU A C 1
ATOM 1672 O O . LEU A 1 206 ? -2.600 1.412 21.979 1.00 86.31 206 LEU A O 1
ATOM 1676 N N . SER A 1 207 ? -1.107 2.938 21.299 1.00 87.81 207 SER A N 1
ATOM 1677 C CA . SER A 1 207 ? -0.667 3.278 22.663 1.00 87.81 207 SER A CA 1
ATOM 1678 C C . SER A 1 207 ? -1.836 3.710 23.555 1.00 87.81 207 SER A C 1
ATOM 1680 O O . SER A 1 207 ? -1.979 3.230 24.678 1.00 87.81 207 SER A O 1
ATOM 1682 N N . ARG A 1 208 ? -2.742 4.541 23.028 1.00 87.50 208 ARG A N 1
ATOM 1683 C CA . ARG A 1 208 ? -3.949 4.970 23.752 1.00 87.50 208 ARG A CA 1
ATOM 1684 C C . ARG A 1 208 ? -4.934 3.821 24.000 1.00 87.50 208 ARG A C 1
ATOM 1686 O O . ARG A 1 208 ? -5.610 3.802 25.029 1.00 87.50 208 ARG A O 1
ATOM 1693 N N . LEU A 1 209 ? -5.041 2.861 23.080 1.00 87.62 209 LEU A N 1
ATOM 1694 C CA . LEU A 1 209 ? -5.846 1.652 23.288 1.00 87.62 209 LEU A CA 1
ATOM 1695 C C . LEU A 1 209 ? -5.269 0.779 24.407 1.00 87.62 209 LEU A C 1
ATOM 1697 O O . LEU A 1 209 ? -6.037 0.255 25.214 1.00 87.62 209 LEU A O 1
ATOM 1701 N N . PHE A 1 210 ? -3.943 0.681 24.514 1.00 86.75 210 PHE A N 1
ATOM 1702 C CA . PHE A 1 210 ? -3.291 -0.037 25.610 1.00 86.75 210 PHE A CA 1
ATOM 1703 C C . PHE A 1 210 ? -3.525 0.629 26.968 1.00 86.75 210 PHE A C 1
ATOM 1705 O O . PHE A 1 210 ? -3.813 -0.064 27.943 1.00 86.75 210 PHE A O 1
ATOM 1712 N N . GLU A 1 211 ? -3.502 1.960 27.038 1.00 89.62 211 GLU A N 1
ATOM 1713 C CA . GLU A 1 211 ? -3.886 2.686 28.256 1.00 89.62 211 GLU A CA 1
ATOM 1714 C C . GLU A 1 211 ? -5.340 2.389 28.652 1.00 89.62 211 GLU A C 1
ATOM 1716 O O . GLU A 1 211 ? -5.618 2.077 29.811 1.00 89.62 211 GLU A O 1
ATOM 1721 N N . ARG A 1 212 ? -6.273 2.397 27.687 1.00 88.12 212 ARG A N 1
ATOM 1722 C CA . ARG A 1 212 ? -7.677 2.025 27.937 1.00 88.12 212 ARG A CA 1
ATOM 1723 C C . ARG A 1 212 ? -7.795 0.590 28.455 1.00 88.12 212 ARG A C 1
ATOM 1725 O O . ARG A 1 212 ? -8.504 0.367 29.435 1.00 88.12 212 ARG A O 1
ATOM 1732 N N . LEU A 1 213 ? -7.074 -0.360 27.860 1.00 88.56 213 LEU A N 1
ATOM 1733 C CA . LEU A 1 213 ? -7.044 -1.746 28.328 1.00 88.56 213 LEU A CA 1
ATOM 1734 C C . LEU A 1 213 ? -6.526 -1.847 29.770 1.00 88.56 213 LEU A C 1
ATOM 1736 O O . LEU A 1 213 ? -7.145 -2.508 30.602 1.00 88.56 213 LEU A O 1
ATOM 1740 N N . ALA A 1 214 ? -5.440 -1.141 30.093 1.00 90.19 214 ALA A N 1
ATOM 1741 C CA . ALA A 1 214 ? -4.895 -1.103 31.446 1.00 90.19 214 ALA A CA 1
ATOM 1742 C C . ALA A 1 214 ? -5.919 -0.556 32.455 1.00 90.19 214 ALA A C 1
ATOM 1744 O O . ALA A 1 214 ? -6.106 -1.143 33.523 1.00 90.19 214 ALA A O 1
ATOM 1745 N N . THR A 1 215 ? -6.643 0.514 32.105 1.00 90.50 215 THR A N 1
ATOM 1746 C CA . THR A 1 215 ? -7.711 1.052 32.967 1.00 90.50 215 THR A CA 1
ATOM 1747 C C . THR A 1 215 ? -8.888 0.085 33.134 1.00 90.50 215 THR A C 1
ATOM 1749 O O . THR A 1 215 ? -9.456 -0.003 34.225 1.00 90.50 215 THR A O 1
ATOM 1752 N N . GLU A 1 216 ? -9.242 -0.685 32.099 1.00 88.00 216 GLU A N 1
ATOM 1753 C CA . GLU A 1 216 ? -10.291 -1.707 32.188 1.00 88.00 216 GLU A CA 1
ATOM 1754 C C . GLU A 1 216 ? -9.882 -2.837 33.143 1.00 88.00 216 GLU A C 1
ATOM 1756 O O . GLU A 1 216 ? -10.659 -3.205 34.029 1.00 88.00 216 GLU A O 1
ATOM 1761 N N . ILE A 1 217 ? -8.640 -3.318 33.038 1.00 90.25 217 ILE A N 1
ATOM 1762 C CA . ILE A 1 217 ? -8.080 -4.335 33.939 1.00 90.25 217 ILE A CA 1
ATOM 1763 C C . ILE A 1 217 ? -8.072 -3.829 35.385 1.00 90.25 217 ILE A C 1
ATOM 1765 O O . ILE A 1 217 ? -8.548 -4.529 36.280 1.00 90.25 217 ILE A O 1
ATOM 1769 N N . GLN A 1 218 ? -7.603 -2.600 35.623 1.00 92.19 218 GLN A N 1
ATOM 1770 C CA . GLN A 1 218 ? -7.601 -1.992 36.959 1.00 92.19 218 GLN A CA 1
ATOM 1771 C C . GLN A 1 218 ? -9.015 -1.865 37.538 1.00 92.19 218 GLN A C 1
ATOM 1773 O O . GLN A 1 218 ? -9.233 -2.133 38.720 1.00 92.19 218 GLN A O 1
ATOM 1778 N N . THR A 1 219 ? -9.995 -1.501 36.707 1.00 90.44 219 THR A N 1
ATOM 1779 C CA . THR A 1 219 ? -11.398 -1.386 37.126 1.00 90.44 219 THR A CA 1
ATOM 1780 C C . THR A 1 219 ? -11.957 -2.737 37.568 1.00 90.44 219 THR A C 1
ATOM 1782 O O . THR A 1 219 ? -12.598 -2.835 38.615 1.00 90.44 219 THR A O 1
ATOM 1785 N N . VAL A 1 220 ? -11.685 -3.798 36.805 1.00 90.50 220 VAL A N 1
ATOM 1786 C CA . VAL A 1 220 ? -12.125 -5.156 37.149 1.00 90.50 220 VAL A CA 1
ATOM 1787 C C . VAL A 1 220 ? -11.388 -5.689 38.379 1.00 90.50 220 VAL A C 1
ATOM 1789 O O . VAL A 1 220 ? -12.018 -6.283 39.254 1.00 90.50 220 VAL A O 1
ATOM 1792 N N . GLN A 1 221 ? -10.086 -5.426 38.504 1.00 91.44 221 GLN A N 1
ATOM 1793 C CA . GLN A 1 221 ? -9.306 -5.782 39.690 1.00 91.44 221 GLN A CA 1
ATOM 1794 C C . GLN A 1 221 ? -9.861 -5.107 40.950 1.00 91.44 221 GLN A C 1
ATOM 1796 O O . GLN A 1 221 ? -10.000 -5.753 41.993 1.00 91.44 221 GLN A O 1
ATOM 1801 N N . LYS A 1 222 ? -10.218 -3.821 40.857 1.00 92.56 222 LYS A N 1
ATOM 1802 C CA . LYS A 1 222 ? -10.855 -3.080 41.949 1.00 92.56 222 LYS A CA 1
ATOM 1803 C C . LYS A 1 222 ? -12.204 -3.697 42.322 1.00 92.56 222 LYS A C 1
ATOM 1805 O O . LYS A 1 222 ? -12.412 -4.010 43.491 1.00 92.56 222 LYS A O 1
ATOM 1810 N N . ALA A 1 223 ? -13.061 -3.964 41.334 1.00 89.69 223 ALA A N 1
ATOM 1811 C CA . ALA A 1 223 ? -14.360 -4.601 41.554 1.00 89.69 223 ALA A CA 1
ATOM 1812 C C . ALA A 1 223 ? -14.228 -5.973 42.239 1.00 89.69 223 ALA A C 1
ATOM 1814 O O . ALA A 1 223 ? -14.973 -6.273 43.170 1.00 89.69 223 ALA A O 1
ATOM 1815 N N . PHE A 1 224 ? -13.251 -6.785 41.824 1.00 91.19 224 PHE A N 1
ATOM 1816 C CA . PHE A 1 224 ? -12.960 -8.066 42.464 1.00 91.19 224 PHE A CA 1
ATOM 1817 C C . PHE A 1 224 ? -12.505 -7.890 43.919 1.00 91.19 224 PHE A C 1
ATOM 1819 O O . PHE A 1 224 ? -13.009 -8.564 44.813 1.00 91.19 224 PHE A O 1
ATOM 1826 N N . THR A 1 225 ? -11.582 -6.962 44.174 1.00 91.88 225 THR A N 1
ATOM 1827 C CA . THR A 1 225 ? -10.998 -6.755 45.509 1.00 91.88 225 THR A CA 1
ATOM 1828 C C . THR A 1 225 ? -12.030 -6.246 46.515 1.00 91.88 225 THR A C 1
ATOM 1830 O O . THR A 1 225 ? -12.047 -6.711 47.653 1.00 91.88 225 THR A O 1
ATOM 1833 N N . GLU A 1 226 ? -12.909 -5.332 46.096 1.00 90.88 226 GLU A N 1
ATOM 1834 C CA . GLU A 1 226 ? -13.984 -4.780 46.932 1.00 90.88 226 GLU A CA 1
ATOM 1835 C C . GLU A 1 226 ? -15.122 -5.790 47.156 1.00 90.88 226 GLU A C 1
ATOM 1837 O O . GLU A 1 226 ? -15.691 -5.850 48.244 1.00 90.88 226 GLU A O 1
ATOM 1842 N N . GLY A 1 227 ? -15.442 -6.609 46.148 1.00 85.81 227 GLY A N 1
ATOM 1843 C CA . GLY A 1 227 ? -16.558 -7.556 46.197 1.00 85.81 227 GLY A CA 1
ATOM 1844 C C . GLY A 1 227 ? -16.217 -8.954 46.720 1.00 85.81 227 GLY A C 1
ATOM 1845 O O . GLY A 1 227 ? -17.135 -9.742 46.926 1.00 85.81 227 GLY A O 1
ATOM 1846 N N . LYS A 1 228 ? -14.939 -9.303 46.939 1.00 86.06 228 LYS A N 1
ATOM 1847 C CA . LYS A 1 228 ? -14.546 -10.689 47.278 1.00 86.06 228 LYS A CA 1
ATOM 1848 C C . LYS A 1 228 ? -15.155 -11.205 48.587 1.00 86.06 228 LYS A C 1
ATOM 1850 O O . LYS A 1 228 ? -15.473 -12.384 48.679 1.00 86.06 228 LYS A O 1
ATOM 1855 N N . GLU A 1 229 ? -15.308 -10.328 49.582 1.00 85.06 229 GLU A N 1
ATOM 1856 C CA . GLU A 1 229 ? -15.831 -10.686 50.911 1.00 85.06 229 GLU A CA 1
ATOM 1857 C C . GLU A 1 229 ? -17.368 -10.713 50.927 1.00 85.06 229 GLU A C 1
ATOM 1859 O O . GLU A 1 229 ? -17.979 -11.440 51.706 1.00 85.06 229 GLU A O 1
ATOM 1864 N N . ASN A 1 230 ? -18.009 -9.926 50.057 1.00 84.50 230 ASN A N 1
ATOM 1865 C CA . ASN A 1 230 ? -19.463 -9.854 49.940 1.00 84.50 230 ASN A CA 1
ATOM 1866 C C . ASN A 1 230 ? -19.877 -9.664 48.469 1.00 84.50 230 ASN A C 1
ATOM 1868 O O . ASN A 1 230 ? -20.169 -8.538 48.048 1.00 84.50 230 ASN A O 1
ATOM 1872 N N . PRO A 1 231 ? -19.873 -10.747 47.672 1.00 83.88 231 PRO A N 1
ATOM 1873 C CA . PRO A 1 231 ? -20.138 -10.664 46.244 1.00 83.88 231 PRO A CA 1
ATOM 1874 C C . PRO A 1 231 ? -21.600 -10.285 45.952 1.00 83.88 231 PRO A C 1
ATOM 1876 O O . PRO A 1 231 ? -22.493 -10.546 46.768 1.00 83.88 231 PRO A O 1
ATOM 1879 N N . PRO A 1 232 ? -21.880 -9.695 44.774 1.00 83.44 232 PRO A N 1
ATOM 1880 C CA . PRO A 1 232 ? -23.235 -9.332 44.377 1.00 83.44 232 PRO A CA 1
ATOM 1881 C C . PRO A 1 232 ? -24.173 -10.542 44.395 1.00 83.44 232 PRO A C 1
ATOM 1883 O O . PRO A 1 232 ? -23.837 -11.621 43.907 1.00 83.44 232 PRO A O 1
ATOM 1886 N N . LYS A 1 233 ? -25.383 -10.353 44.928 1.00 82.88 233 LYS A N 1
ATOM 1887 C CA . LYS A 1 233 ? -26.425 -11.386 44.923 1.00 82.88 233 LYS A CA 1
ATOM 1888 C C . LYS A 1 233 ? -27.230 -11.291 43.632 1.00 82.88 233 LYS A C 1
ATOM 1890 O O . LYS A 1 233 ? -27.869 -10.272 43.382 1.00 82.88 233 LYS A O 1
ATOM 1895 N N . PHE A 1 234 ? -27.229 -12.357 42.838 1.00 83.12 234 PHE A N 1
ATOM 1896 C CA . PHE A 1 234 ? -28.035 -12.435 41.619 1.00 83.12 234 PHE A CA 1
ATOM 1897 C C . PHE A 1 234 ? -29.416 -13.002 41.918 1.00 83.12 234 PHE A C 1
ATOM 1899 O O . PHE A 1 234 ? -29.564 -13.970 42.667 1.00 83.12 234 PHE A O 1
ATOM 1906 N N . TYR A 1 235 ? -30.433 -12.398 41.308 1.00 81.12 235 TYR A N 1
ATOM 1907 C CA . TYR A 1 235 ? -31.800 -12.895 41.391 1.00 81.12 235 TYR A CA 1
ATOM 1908 C C . TYR A 1 235 ? -31.878 -14.283 40.739 1.00 81.12 235 TYR A C 1
ATOM 1910 O O . TYR A 1 235 ? -31.297 -14.497 39.677 1.00 81.12 235 TYR A O 1
ATOM 1918 N N . ASN A 1 236 ? -32.591 -15.221 41.365 1.00 84.94 236 ASN A N 1
ATOM 1919 C CA . ASN A 1 236 ? -32.761 -16.604 40.893 1.00 84.94 236 ASN A CA 1
ATOM 1920 C C . ASN A 1 236 ? -31.483 -17.474 40.834 1.00 84.94 236 ASN A C 1
ATOM 1922 O O . ASN A 1 236 ? -31.506 -18.528 40.203 1.00 84.94 236 ASN A O 1
ATOM 1926 N N . PHE A 1 237 ? -30.394 -17.094 41.514 1.00 84.25 237 PHE A N 1
ATOM 1927 C CA . PHE A 1 237 ? -29.195 -17.934 41.649 1.00 84.25 237 PHE A CA 1
ATOM 1928 C C . PHE A 1 237 ? -29.006 -18.448 43.087 1.00 84.25 237 PHE A C 1
ATOM 1930 O O . PHE A 1 237 ? -29.109 -17.664 44.035 1.00 84.25 237 PHE A O 1
ATOM 1937 N N . PRO A 1 238 ? -28.646 -19.735 43.283 1.00 89.31 238 PRO A N 1
ATOM 1938 C CA . PRO A 1 238 ? -28.087 -20.203 44.550 1.00 89.31 238 PRO A CA 1
ATOM 1939 C C . PRO A 1 238 ? -26.818 -19.415 44.901 1.00 89.31 238 PRO A C 1
ATOM 1941 O O . PRO A 1 238 ? -26.016 -19.127 44.015 1.00 89.31 238 PRO A O 1
ATOM 1944 N N . PHE A 1 239 ? -26.596 -19.110 46.186 1.00 84.12 239 PHE A N 1
ATOM 1945 C CA . PHE A 1 239 ? -25.507 -18.223 46.630 1.00 84.12 239 PHE A CA 1
ATOM 1946 C C . PHE A 1 239 ? -24.130 -18.613 46.066 1.00 84.12 239 PHE A C 1
ATOM 1948 O O . PHE A 1 239 ? -23.499 -17.809 45.387 1.00 84.12 239 PHE A O 1
ATOM 1955 N N . LEU A 1 240 ? -23.699 -19.863 46.270 1.00 86.50 240 LEU A N 1
ATOM 1956 C CA . LEU A 1 240 ? -22.398 -20.347 45.788 1.00 86.50 240 LEU A CA 1
ATOM 1957 C C . LEU A 1 240 ? -22.270 -20.263 44.259 1.00 86.50 240 LEU A C 1
ATOM 1959 O O . LEU A 1 240 ? -21.233 -19.843 43.752 1.00 86.50 240 LEU A O 1
ATOM 1963 N N . ALA A 1 241 ? -23.333 -20.610 43.526 1.00 88.06 241 ALA A N 1
ATOM 1964 C CA . ALA A 1 241 ? -23.355 -20.513 42.068 1.00 88.06 241 ALA A CA 1
ATOM 1965 C C . ALA A 1 241 ? -23.275 -19.051 41.595 1.00 88.06 241 ALA A C 1
ATOM 1967 O O . ALA A 1 241 ? -22.572 -18.761 40.631 1.00 88.06 241 ALA A O 1
ATOM 1968 N N . GLY A 1 242 ? -23.933 -18.126 42.301 1.00 87.38 242 GLY A N 1
ATOM 1969 C CA . GLY A 1 242 ? -23.852 -16.689 42.041 1.00 87.38 242 GLY A CA 1
ATOM 1970 C C . GLY A 1 242 ? -22.446 -16.122 42.259 1.00 87.38 242 GLY A C 1
ATOM 1971 O O . GLY A 1 242 ? -21.964 -15.358 41.425 1.00 87.38 242 GLY A O 1
ATOM 1972 N N . CYS A 1 243 ? -21.750 -16.545 43.318 1.00 87.38 243 CYS A N 1
ATOM 1973 C CA . CYS A 1 243 ? -20.361 -16.145 43.571 1.00 87.38 243 CYS A CA 1
ATOM 1974 C C . CYS A 1 243 ? -19.420 -16.608 42.449 1.00 87.38 243 CYS A C 1
ATOM 1976 O O . CYS A 1 243 ? -18.631 -15.815 41.935 1.00 87.38 243 CYS A O 1
ATOM 1978 N N . VAL A 1 244 ? -19.523 -17.879 42.039 1.00 89.25 244 VAL A N 1
ATOM 1979 C CA . VAL A 1 244 ? -18.721 -18.432 40.933 1.00 89.25 244 VAL A CA 1
ATOM 1980 C C . VAL A 1 244 ? -19.032 -17.705 39.628 1.00 89.25 244 VAL A C 1
ATOM 1982 O O . VAL A 1 244 ? -18.113 -17.321 38.904 1.00 89.25 244 VAL A O 1
ATOM 1985 N N . TRP A 1 245 ? -20.314 -17.458 39.347 1.00 88.69 245 TRP A N 1
ATOM 1986 C CA . TRP A 1 245 ? -20.737 -16.732 38.154 1.00 88.69 245 TRP A CA 1
ATOM 1987 C C . TRP A 1 245 ? -20.201 -15.296 38.128 1.00 88.69 245 TRP A C 1
ATOM 1989 O O . TRP A 1 245 ? -19.750 -14.840 37.082 1.00 88.69 245 TRP A O 1
ATOM 1999 N N . TRP A 1 246 ? -20.171 -14.596 39.266 1.00 90.81 246 TRP A N 1
ATOM 2000 C CA . TRP A 1 246 ? -19.598 -13.252 39.353 1.00 90.81 246 TRP A CA 1
ATOM 2001 C C . TRP A 1 246 ? -18.111 -13.232 39.001 1.00 90.81 246 TRP A C 1
ATOM 2003 O O . TRP A 1 246 ? -17.703 -12.462 38.130 1.00 90.81 246 TRP A O 1
ATOM 2013 N N . VAL A 1 247 ? -17.312 -14.115 39.605 1.00 90.12 247 VAL A N 1
ATOM 2014 C CA . VAL A 1 247 ? -15.877 -14.224 39.291 1.00 90.12 247 VAL A CA 1
ATOM 2015 C C . VAL A 1 247 ? -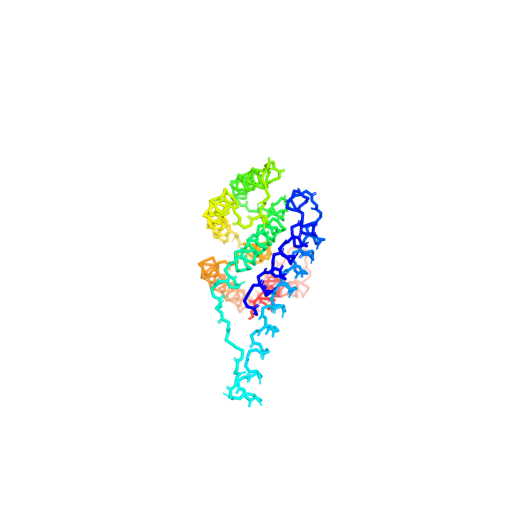15.677 -14.579 37.818 1.00 90.12 247 VAL A C 1
ATOM 2017 O O . VAL A 1 247 ? -14.890 -13.931 37.127 1.00 90.12 247 VAL A O 1
ATOM 2020 N N . HIS A 1 248 ? -16.447 -15.545 37.312 1.00 90.19 248 HIS A N 1
ATOM 2021 C CA . HIS A 1 248 ? -16.435 -15.911 35.900 1.00 90.19 248 HIS A CA 1
ATOM 2022 C C . HIS A 1 248 ? -16.793 -14.722 34.995 1.00 90.19 248 HIS A C 1
ATOM 2024 O O . HIS A 1 248 ? -16.148 -14.527 33.970 1.00 90.19 248 HIS A O 1
ATOM 2030 N N . SER A 1 249 ? -17.776 -13.896 35.367 1.00 89.69 249 SER A N 1
ATOM 2031 C CA . SER A 1 249 ? -18.198 -12.724 34.587 1.00 89.69 249 SER A CA 1
ATOM 2032 C C . SER A 1 249 ? -17.106 -11.651 34.499 1.00 89.69 249 SER A C 1
ATOM 2034 O O . SER A 1 249 ? -16.898 -11.076 33.431 1.00 89.69 249 SER A O 1
ATOM 2036 N N . LEU A 1 250 ? -16.362 -11.423 35.588 1.00 89.75 250 LEU A N 1
ATOM 2037 C CA . LEU A 1 250 ? -15.233 -10.491 35.614 1.00 89.75 250 LEU A CA 1
ATOM 2038 C C . LEU A 1 250 ? -14.081 -10.991 34.734 1.00 89.75 250 LEU A C 1
ATOM 2040 O O . LEU A 1 250 ? -13.539 -10.221 33.942 1.00 89.75 250 LEU A O 1
ATOM 2044 N N . ALA A 1 251 ? -13.754 -12.284 34.821 1.00 88.75 251 ALA A N 1
ATOM 2045 C CA . ALA A 1 251 ? -12.737 -12.904 33.973 1.00 88.75 251 ALA A CA 1
ATOM 2046 C C . ALA A 1 251 ? -13.141 -12.881 32.487 1.00 88.75 251 ALA A C 1
ATOM 2048 O O . ALA A 1 251 ? -12.377 -12.409 31.645 1.00 88.75 251 ALA A O 1
ATOM 2049 N N . SER A 1 252 ? -14.380 -13.284 32.183 1.00 89.06 252 SER A N 1
ATOM 2050 C CA . SER A 1 252 ? -14.938 -13.313 30.821 1.00 89.06 252 SER A CA 1
ATOM 2051 C C . SER A 1 252 ? -14.977 -11.934 30.164 1.00 89.06 252 SER A C 1
ATOM 2053 O O . SER A 1 252 ? -14.963 -11.833 28.941 1.00 89.06 252 SER A O 1
ATOM 2055 N N . ARG A 1 253 ? -15.042 -10.860 30.958 1.00 85.56 253 ARG A N 1
ATOM 2056 C CA . ARG A 1 253 ? -15.018 -9.487 30.449 1.00 85.56 253 ARG A CA 1
ATOM 2057 C C . ARG A 1 253 ? -13.630 -9.069 29.959 1.00 85.56 253 ARG A C 1
ATOM 2059 O O . ARG A 1 253 ? -13.540 -8.392 28.941 1.00 85.56 253 ARG A O 1
ATOM 2066 N N . ILE A 1 254 ? -12.565 -9.456 30.664 1.00 87.94 254 ILE A N 1
ATOM 2067 C CA . ILE A 1 254 ? -11.185 -9.081 30.306 1.00 87.94 254 ILE A CA 1
ATOM 2068 C C . ILE A 1 254 ? -10.619 -9.995 29.211 1.00 87.94 254 ILE A C 1
ATOM 2070 O O . ILE A 1 254 ? -9.842 -9.549 28.366 1.00 87.94 254 ILE A O 1
ATOM 2074 N N . GLU A 1 255 ? -10.982 -11.278 29.232 1.00 88.44 255 GLU A N 1
ATOM 2075 C CA . GLU A 1 255 ? -10.356 -12.310 28.403 1.00 88.44 255 GLU A CA 1
ATOM 2076 C C . GLU A 1 255 ? -10.328 -11.983 26.892 1.00 88.44 255 GLU A C 1
ATOM 2078 O O . GLU A 1 255 ? -9.261 -12.127 26.289 1.00 88.44 255 GLU A O 1
ATOM 2083 N N . PRO A 1 256 ? -11.407 -11.484 26.251 1.00 85.69 256 PRO A N 1
ATOM 2084 C CA . PRO A 1 256 ? -11.381 -11.136 24.829 1.00 85.69 256 PRO A CA 1
ATOM 2085 C C . PRO A 1 256 ? -10.432 -9.974 24.510 1.00 85.69 256 PRO A C 1
ATOM 2087 O O . PRO A 1 256 ? -9.709 -10.022 23.511 1.00 85.69 256 PRO A O 1
ATOM 2090 N N . SER A 1 257 ? -10.404 -8.948 25.367 1.00 81.75 257 SER A N 1
ATOM 2091 C CA . SER A 1 257 ? -9.515 -7.793 25.210 1.00 81.75 257 SER A CA 1
ATOM 2092 C C . SER A 1 257 ? -8.047 -8.200 25.358 1.00 81.75 257 SER A C 1
ATOM 2094 O O . SER A 1 257 ? -7.205 -7.748 24.588 1.00 81.75 257 SER A O 1
ATOM 2096 N N . MET A 1 258 ? -7.748 -9.120 26.282 1.00 83.69 258 MET A N 1
ATOM 2097 C CA . MET A 1 258 ? -6.403 -9.680 26.463 1.00 83.69 258 MET A CA 1
ATOM 2098 C C . MET A 1 258 ? -5.974 -10.591 25.313 1.00 83.69 258 MET A C 1
ATOM 2100 O O . MET A 1 258 ? -4.826 -10.523 24.885 1.00 83.69 258 MET A O 1
ATOM 2104 N N . LYS A 1 259 ? -6.875 -11.424 24.780 1.00 85.94 259 LYS A N 1
ATOM 2105 C CA . LYS A 1 259 ? -6.576 -12.245 23.595 1.00 85.94 259 LYS A CA 1
ATOM 2106 C C . LYS A 1 259 ? -6.256 -11.379 22.380 1.00 85.94 259 LYS A C 1
ATOM 2108 O O . LYS A 1 259 ? -5.274 -11.649 21.702 1.00 85.94 259 LYS A O 1
ATOM 2113 N N . SER A 1 260 ? -7.046 -10.327 22.158 1.00 80.25 260 SER A N 1
ATOM 2114 C CA . SER A 1 260 ? -6.812 -9.373 21.065 1.00 80.25 260 SER A CA 1
ATOM 2115 C C . SER A 1 260 ? -5.478 -8.642 21.253 1.00 80.25 260 SER A C 1
ATOM 2117 O O . SER A 1 260 ? -4.705 -8.511 20.315 1.00 80.25 260 SER A O 1
ATOM 2119 N N . PHE A 1 261 ? -5.153 -8.249 22.491 1.00 80.06 261 PHE A N 1
ATOM 2120 C CA . PHE A 1 261 ? -3.856 -7.655 22.821 1.00 80.06 261 PHE A CA 1
ATOM 2121 C C . PHE A 1 261 ? -2.682 -8.586 22.494 1.00 80.06 261 PHE A C 1
ATOM 2123 O O . PHE A 1 261 ? -1.745 -8.162 21.833 1.00 80.06 261 PHE A O 1
ATOM 2130 N N . LEU A 1 262 ? -2.737 -9.857 22.905 1.00 80.94 262 LEU A N 1
ATOM 2131 C CA . LEU A 1 262 ? -1.660 -10.824 22.647 1.00 80.94 262 LEU A CA 1
ATOM 2132 C C . LEU A 1 262 ? -1.436 -11.109 21.155 1.00 80.94 262 LEU A C 1
ATOM 2134 O O . LEU A 1 262 ? -0.363 -11.567 20.785 1.00 80.94 262 LEU A O 1
ATOM 2138 N N . GLN A 1 263 ? -2.435 -10.869 20.307 1.00 76.94 263 GLN A N 1
ATOM 2139 C CA . GLN A 1 263 ? -2.303 -11.006 18.857 1.00 76.94 263 GLN A CA 1
ATOM 2140 C C . GLN A 1 263 ? -1.628 -9.793 18.202 1.00 76.94 263 GLN A C 1
ATOM 2142 O O . GLN A 1 263 ? -1.257 -9.881 17.037 1.00 76.94 263 GLN A O 1
ATOM 2147 N N . HIS A 1 264 ? -1.517 -8.663 18.903 1.00 69.06 264 HIS A N 1
ATOM 2148 C CA . HIS A 1 264 ? -1.026 -7.391 18.357 1.00 69.06 264 HIS A CA 1
ATOM 2149 C C . HIS A 1 264 ? 0.140 -6.784 19.160 1.00 69.06 264 HIS A C 1
ATOM 2151 O O . HIS A 1 264 ? 0.567 -5.666 18.860 1.00 69.06 264 HIS A O 1
ATOM 2157 N N . ALA A 1 265 ? 0.608 -7.482 20.198 1.00 57.06 265 ALA A N 1
ATOM 2158 C CA . ALA A 1 265 ? 1.773 -7.139 21.015 1.00 57.06 265 ALA A CA 1
ATOM 2159 C C . ALA A 1 265 ? 3.033 -7.816 20.465 1.00 57.06 265 ALA A C 1
ATOM 2161 O O . ALA A 1 265 ? 4.089 -7.146 20.464 1.00 57.06 265 ALA A O 1
#

Mean predicted aligned error: 7.25 Å

pLDDT: mean 88.81, std 4.91, range [57.06, 96.25]

Solvent-accessible surface area (backbone atoms only — not comparable to full-atom values): 14756 Å² total; per-residue (Å²): 108,53,68,58,51,31,53,54,46,51,51,51,50,52,51,37,40,66,68,45,30,56,74,52,48,66,74,51,59,64,72,61,40,48,50,41,39,48,52,43,48,49,53,55,50,50,51,54,49,50,56,54,50,54,33,53,50,27,46,74,76,34,68,92,69,45,64,81,68,58,60,65,81,44,39,49,64,57,52,47,33,47,51,36,45,49,52,52,46,51,53,51,52,50,46,64,45,55,60,51,58,81,75,60,78,54,69,65,93,58,11,75,62,48,42,52,56,49,51,50,49,49,51,56,49,50,55,54,52,50,50,64,52,66,56,91,72,58,58,54,43,72,83,50,62,63,49,60,53,53,52,50,54,48,52,57,49,51,55,50,49,45,53,54,49,44,51,46,52,54,54,49,51,72,61,41,91,44,69,51,60,31,49,54,51,52,62,72,48,62,83,62,61,80,51,71,68,45,46,53,55,50,50,56,51,48,54,53,49,51,54,51,51,51,52,51,52,51,50,49,52,48,53,48,69,71,27,68,88,64,55,75,84,51,87,98,46,60,68,72,61,27,48,53,48,50,55,50,50,56,50,63,64,48,48,60,45,51,54,54,44,69,76,75,110

Nearest PDB structures (foldseek):
  8glv-assembly1_Kr  TM=9.087E-01  e=2.233E-11  Chlamydomonas reinhardtii
  8glv-assembly1_Ln  TM=9.086E-01  e=2.968E-10  Chlamydomonas reinhardtii
  8glv-assembly1_Co  TM=8.088E-01  e=3.263E-06  Chlamydomonas reinhardtii
  8j07-assembly1_r9  TM=6.652E-01  e=6.972E-07  Homo sapiens
  8j07-assembly1_t9  TM=6.666E-01  e=2.168E-06  Homo sapiens

Organism: NCBI:txid222440

InterPro domains:
  IPR013594 Dynein heavy chain, tail [PF08385] (4-262)
  IPR026983 Dynein heavy chain [PTHR46532] (8-261)

Foldseek 3Di:
DQVVLQVVLVVLLVVLLVQLVLLCLLVDDLVSNLVSLVVSLVVLVVSLVVVVVQQVVQCVPPVVDGDDYDCCSNCVLSVLLNVLSVLSSVLSLLVVLLVLLVVDFQDFPCRVVLNVLSVVLSVVSVVLSVVSNPDPDRSNRSVDPVNVVSSVVVVVSLVVSLVSVLVSLLVSLVRDPDLLSNLVSVVSNPPNRDDPVSVVSVVVSVVVSVVVLVVLLVVLVVLCVVCVVPHDDDPPDDPVRSNVVRVVVSCVRSVSSVVSVVVVD

Sequence (265 aa):
LNTILKEVGNELILITQQHGDSTSCFKGEPPEVLLRLEQCDSALRQWKKAVLQHVQVSEEKIPACPWRIDKDSVFSRIDIILLRVQQMREIILTFVCYFRLERIEIGGPKGGVLSKRMAHIFSEFMQQYDHFGGQTYDALDPEEQQFSKDAQVYKDKSRNWERRLTAIVSESLESEPSVVSAFKTIDSFEGLLNSEEARHELQKKLSRLFERLATEIQTVQKAFTEGKENPPKFYNFPFLAGCVWWVHSLASRIEPSMKSFLQHA

Radius of gyration: 28.58 Å; Cα contacts (8 Å, |Δi|>4): 186; chains: 1; bounding box: 78×33×81 Å